Protein AF-0000000078795088 (afdb_homodimer)

Sequence (368 aa):
MLGEKIVYDIVKEGEKLVFHSMPDSKANMVEFDCVFAPGAKGPGFHVHPKQTETFYVVAGKMIGRIKGQKEKVLQQGETFIVPPGAIHTFSNASKDQPLETRITLEPALHFQWFMTESAKVAVEKNCSRNDLTCLPEMGYIMWQCRDEQRIGGMPIFVENLLLGTLALFAKITGRAKSIAPKANMLGEKIVYDIVKEGEKLVFHSMPDSKANMVEFDCVFAPGAKGPGFHVHPKQTETFYVVAGKMIGRIKGQKEKVLQQGETFIVPPGAIHTFSNASKDQPLETRITLEPALHFQWFMTESAKVAVEKNCSRNDLTCLPEMGYIMWQCRDEQRIGGMPIFVENLLLGTLALFAKITGRAKSIAPKAN

pLDDT: mean 89.08, std 11.97, range [25.61, 98.62]

InterPro domains:
  IPR011051 RmlC-like cupin domain superfamily [SSF51182] (30-108)
  IPR013096 Cupin 2, conserved barrel [PF07883] (34-100)
  IPR014710 RmlC-like jelly roll fold [G3DSA:2.60.120.10] (14-139)
  IPR053146 Quercetin 2,3-dioxygenase-like [PTHR36440] (18-119)

Foldseek 3Di:
DQPPFDWFDLPVQQKIKTFRDDDDLPAQKGKIKMKHDAPGWWDAWKFFQQKKKKKAWQAAWKWKDWPPDDIDIDHHGDMDIDDHGTTITMGGPGNHDMTMIMMMIGRHHQVVLLVVQVSVLCVVVVHDLPDPVCVLLNLLSCQVCVNGMGHPPDPSVRSNVSSVVSNVVCVVVVVNVSRDDRDD/DQPPFDWFDLPVQQKIKTFRDDDDLPAQKGKIKMKHDAPGWWDAWKFFQQKKKKKAWQAAWKWKDWPPDDIDIDHHGDMDIDDHGTTITMGGPGNHDMTMIMMMIGRHHLVVLLVVQVSCLCVVVVHDLPDPVCVLLNLLSCQVCVNGMGHPPDPSVRSNVSSVVSNVVCVVVVVNVSRDDRDD

Radius of gyration: 21.81 Å; Cα contacts (8 Å, |Δi|>4): 881; chains: 2; bounding box: 47×62×48 Å

Nearest PDB structures (foldseek):
  5cu1-assembly1_A  TM=8.892E-01  e=6.045E-08  Ruegeria pomeroyi DSS-3
  3i7d-assembly1_A  TM=8.562E-01  e=3.085E-07  Ruegeria pomeroyi DSS-3
  3h8u-assembly1_B  TM=6.936E-01  e=1.407E-07  Klebsiella pneumoniae subsp. pneumoniae MGH 78578
  2q30-assembly1_A  TM=7.799E-01  e=1.672E-06  Oleidesulfovibrio alaskensis G20
  3h8u-assembly1_A  TM=6.985E-01  e=4.172E-07  Klebsiella pneumoniae subsp. pneumoniae MGH 78578

Organism: Cecembia lonarensis (strain CCUG 58316 / KCTC 22772 / LW9) (NCBI:txid1225176)

Solvent-accessible surface area (backbone atoms only — not comparable to full-atom values): 18781 Å² total; per-residue (Å²): 130,82,58,79,61,53,70,43,69,32,65,79,49,32,34,35,39,37,32,65,59,86,65,58,40,83,30,68,46,38,52,33,36,38,35,27,33,45,54,20,60,51,65,68,53,24,24,31,58,74,23,36,40,36,38,35,27,70,34,47,35,34,32,41,35,40,73,98,53,76,74,39,78,39,46,57,75,35,73,49,78,42,57,51,56,48,38,30,37,40,30,30,63,31,74,81,46,51,19,32,33,40,39,35,31,35,47,18,44,61,49,64,59,52,52,50,52,49,44,50,52,26,46,76,67,68,39,38,93,42,30,73,90,41,36,33,50,50,22,30,55,44,45,77,38,49,83,53,44,41,62,43,91,52,55,64,68,60,50,48,52,47,23,48,50,27,27,51,50,13,53,76,72,50,54,44,70,80,49,76,79,80,78,123,129,81,59,77,62,51,70,45,68,33,66,78,49,32,34,35,39,37,31,64,58,84,64,59,42,83,31,68,45,39,52,32,37,37,36,28,32,44,55,21,59,49,65,70,53,23,24,30,58,73,25,35,39,36,38,34,27,70,34,47,35,34,32,42,36,40,75,96,53,76,73,40,81,40,44,55,76,34,75,50,79,43,57,50,57,47,38,29,37,42,30,29,63,32,74,82,44,51,18,32,33,40,39,34,30,36,45,19,42,62,47,63,59,51,53,49,52,50,44,50,51,26,47,76,67,70,37,38,94,43,30,74,90,40,36,33,51,50,22,30,55,45,46,76,37,48,83,52,44,42,62,42,92,52,55,65,70,59,49,48,50,47,23,48,50,26,26,52,50,14,52,76,72,51,53,44,71,79,49,74,79,80,78,122

Secondary structure (DSSP, 8-state):
-----EEEEEGGGTEEEEES----TTSS-EEEEEEE-TT-B--SSEE-TT-EEEEEEEESEEEEEETTS--EEEETT-EEEE-TT--EEEEE--SSS-EEEEEEEES-TTHHHHHHHHHHHHHHHT--TT-GGGHHHHHHHHHHTTTT-EETTS-HHHHHHHHHHHHHHHHHTTGGGGSPP---/-----EEEEEGGGTEEEEES----TTSS-EEEEEEE-TT-B--SSEE-TT-EEEEEEEESEEEEEETTS--EEEETT-EEEE-TT-EEEEEE--SSS-EEEEEEEES-TTHHHHHHHHHHHHHHHT--TT-GGGHHHHHHHHHHTTTT-EETTS-HHHHHHHHHHHHHHHHHTTGGGGSPP---

Structure (mmCIF, N/CA/C/O backbone):
data_AF-0000000078795088-model_v1
#
loop_
_entity.id
_entity.type
_entity.pdbx_description
1 polymer 'Cupin type-2 domain-containing protein'
#
loop_
_atom_site.group_PDB
_atom_site.id
_atom_site.type_symbol
_atom_site.label_atom_id
_atom_site.label_alt_id
_atom_site.label_comp_id
_atom_site.label_asym_id
_atom_site.label_entity_id
_atom_site.label_seq_id
_atom_site.pdbx_PDB_ins_code
_atom_site.Cartn_x
_atom_site.Cartn_y
_atom_site.Cartn_z
_atom_site.occupancy
_atom_site.B_iso_or_equiv
_atom_site.auth_seq_id
_atom_site.auth_comp_id
_atom_site.auth_asym_id
_atom_site.auth_atom_id
_atom_site.pdbx_PDB_model_num
ATOM 1 N N . MET A 1 1 ? -21.828 23.422 24.359 1 25.69 1 MET A N 1
ATOM 2 C CA . MET A 1 1 ? -22.219 22.188 23.688 1 25.69 1 MET A CA 1
ATOM 3 C C . MET A 1 1 ? -20.984 21.438 23.172 1 25.69 1 MET A C 1
ATOM 5 O O . MET A 1 1 ? -20.125 22.031 22.516 1 25.69 1 MET A O 1
ATOM 9 N N . LEU A 1 2 ? -20.281 20.516 23.828 1 33.91 2 LEU A N 1
ATOM 10 C CA . LEU A 1 2 ? -19 19.812 23.656 1 33.91 2 LEU A CA 1
ATOM 11 C C . LEU A 1 2 ? -18.875 19.25 22.25 1 33.91 2 LEU A C 1
ATOM 13 O O . LEU A 1 2 ? -19.703 18.438 21.828 1 33.91 2 LEU A O 1
ATOM 17 N N . GLY A 1 3 ? -18.641 19.953 21.312 1 41.72 3 GLY A N 1
ATOM 18 C CA . GLY A 1 3 ? -18.734 19.609 19.891 1 41.72 3 GLY A CA 1
ATOM 19 C C . GLY A 1 3 ? -18.328 18.172 19.609 1 41.72 3 GLY A C 1
ATOM 20 O O . GLY A 1 3 ? -17.516 17.594 20.344 1 41.72 3 GLY A O 1
ATOM 21 N N . GLU A 1 4 ? -19.25 17.375 19.188 1 49.25 4 GLU A N 1
ATOM 22 C CA . GLU A 1 4 ? -19.141 15.953 18.906 1 49.25 4 GLU A CA 1
ATOM 23 C C . GLU A 1 4 ? -17.797 15.594 18.297 1 49.25 4 GLU A C 1
ATOM 25 O O . GLU A 1 4 ? -17.375 16.188 17.297 1 49.25 4 GLU A O 1
ATOM 30 N N . LYS A 1 5 ? -16.812 15.203 19.234 1 62.12 5 LYS A N 1
ATOM 31 C CA . LYS A 1 5 ? -15.539 14.672 18.781 1 62.12 5 LYS A CA 1
ATOM 32 C C . LYS A 1 5 ? -15.734 13.523 17.797 1 62.12 5 LYS A C 1
ATOM 34 O O . LYS A 1 5 ? -16.594 12.664 18 1 62.12 5 LYS A O 1
ATOM 39 N N . ILE A 1 6 ? -15.367 13.758 16.625 1 69.56 6 ILE A N 1
ATOM 40 C CA . ILE A 1 6 ? -15.383 12.68 15.648 1 69.56 6 ILE A CA 1
ATOM 41 C C . ILE A 1 6 ? -14.109 11.844 15.773 1 69.56 6 ILE A C 1
ATOM 43 O O . ILE A 1 6 ? -13 12.383 15.734 1 69.56 6 ILE A O 1
ATOM 47 N N . VAL A 1 7 ? -14.273 10.648 16.172 1 72.75 7 VAL A N 1
ATOM 48 C CA . VAL A 1 7 ? -13.148 9.75 16.406 1 72.75 7 VAL A CA 1
ATOM 49 C C . VAL A 1 7 ? -13.086 8.703 15.289 1 72.75 7 VAL A C 1
ATOM 51 O O . VAL A 1 7 ? -14.109 8.102 14.945 1 72.75 7 VAL A O 1
ATOM 54 N N . TYR A 1 8 ? -12.023 8.609 14.648 1 79.06 8 TYR A N 1
ATOM 55 C CA . TYR A 1 8 ? -11.75 7.531 13.703 1 79.06 8 TYR A CA 1
ATOM 56 C C . TYR A 1 8 ? -10.648 6.621 14.219 1 79.06 8 TYR A C 1
ATOM 58 O O . TYR A 1 8 ? -9.531 7.074 14.484 1 79.06 8 TYR A O 1
ATOM 66 N N . ASP A 1 9 ? -10.969 5.387 14.383 1 74.25 9 ASP A N 1
ATOM 67 C CA . ASP A 1 9 ? -9.992 4.367 14.758 1 74.25 9 ASP A CA 1
ATOM 68 C C . ASP A 1 9 ? -9.547 3.564 13.539 1 74.25 9 ASP A C 1
ATOM 70 O O . ASP A 1 9 ? -10.25 2.66 13.094 1 74.25 9 ASP A O 1
ATOM 74 N N . ILE A 1 10 ? -8.406 4.012 13.086 1 76 10 ILE A N 1
ATOM 75 C CA . ILE A 1 10 ? -7.848 3.309 11.93 1 76 10 ILE A CA 1
ATOM 76 C C . ILE A 1 10 ? -6.926 2.188 12.406 1 76 10 ILE A C 1
ATOM 78 O O . ILE A 1 10 ? -5.703 2.344 12.414 1 76 10 ILE A O 1
ATOM 82 N N . VAL A 1 11 ? -7.422 1.138 12.664 1 65.94 11 VAL A N 1
ATOM 83 C CA . VAL A 1 11 ? -6.773 0.036 13.367 1 65.94 11 VAL A CA 1
ATOM 84 C C . VAL A 1 11 ? -5.566 -0.453 12.562 1 65.94 11 VAL A C 1
ATOM 86 O O . VAL A 1 11 ? -4.48 -0.637 13.117 1 65.94 11 VAL A O 1
ATOM 89 N N . LYS A 1 12 ? -5.738 -0.608 11.281 1 68.75 12 LYS A N 1
ATOM 90 C CA . LYS A 1 12 ? -4.68 -1.163 10.445 1 68.75 12 LYS A CA 1
ATOM 91 C C . LYS A 1 12 ? -3.447 -0.26 10.445 1 68.75 12 LYS A C 1
ATOM 93 O O . LYS A 1 12 ? -2.324 -0.733 10.258 1 68.75 12 LYS A O 1
ATOM 98 N N . GLU A 1 13 ? -3.709 0.947 10.797 1 69.94 13 GLU A N 1
ATOM 99 C CA . GLU A 1 13 ? -2.613 1.91 10.797 1 69.94 13 GLU A CA 1
ATOM 100 C C . GLU A 1 13 ? -2.127 2.184 12.219 1 69.94 13 GLU A C 1
ATOM 102 O O . GLU A 1 13 ? -1.09 2.82 12.414 1 69.94 13 GLU A O 1
ATOM 107 N N . GLY A 1 14 ? -2.844 1.643 13.234 1 76.06 14 GLY A N 1
ATOM 108 C CA . GLY A 1 14 ? -2.539 1.97 14.617 1 76.06 14 GLY A CA 1
ATOM 109 C C . GLY A 1 14 ? -2.764 3.434 14.945 1 76.06 14 GLY A C 1
ATOM 110 O O . GLY A 1 14 ? -2.002 4.023 15.719 1 76.06 14 GLY A O 1
ATOM 111 N N . GLU A 1 15 ? -3.717 4.016 14.266 1 80.69 15 GLU A N 1
ATOM 112 C CA . GLU A 1 15 ? -3.965 5.445 14.422 1 80.69 15 GLU A CA 1
ATOM 113 C C . GLU A 1 15 ? -5.398 5.711 14.875 1 80.69 15 GLU A C 1
ATOM 115 O O . GLU A 1 15 ? -6.332 5.066 14.398 1 80.69 15 GLU A O 1
ATOM 120 N N . LYS A 1 16 ? -5.492 6.488 15.883 1 80.25 16 LYS A N 1
ATOM 121 C CA . LYS A 1 16 ? -6.789 7.016 16.312 1 80.25 16 LYS A CA 1
ATOM 122 C C . LYS A 1 16 ? -6.836 8.531 16.172 1 80.25 16 LYS A C 1
ATOM 124 O O . LYS A 1 16 ? -5.988 9.242 16.719 1 80.25 16 LYS A O 1
ATOM 129 N N . LEU A 1 17 ? -7.832 9.023 15.438 1 81.38 17 LEU A N 1
ATOM 130 C CA . LEU A 1 17 ? -7.988 10.453 15.18 1 81.38 17 LEU A CA 1
ATOM 131 C C . LEU A 1 17 ? -9.141 11.031 15.992 1 81.38 17 LEU A C 1
ATOM 133 O O . LEU A 1 17 ? -10.211 10.414 16.078 1 81.38 17 LEU A O 1
ATOM 137 N N . VAL A 1 18 ? -8.82 12.156 16.609 1 80.56 18 VAL A N 1
ATOM 138 C CA . VAL A 1 18 ? -9.859 12.883 17.328 1 80.56 18 VAL A CA 1
ATOM 139 C C . VAL A 1 18 ? -9.883 14.344 16.875 1 80.56 18 VAL A C 1
ATOM 141 O O . VAL A 1 18 ? -8.984 15.117 17.219 1 80.56 18 VAL A O 1
ATOM 144 N N . PHE A 1 19 ? -10.891 14.688 16.188 1 75.81 19 PHE A N 1
ATOM 145 C CA . PHE A 1 19 ? -11.047 16.078 15.773 1 75.81 19 PHE A CA 1
ATOM 146 C C . PHE A 1 19 ? -11.836 16.859 16.812 1 75.81 19 PHE A C 1
ATOM 148 O O . PHE A 1 19 ? -12.875 16.406 17.297 1 75.81 19 PHE A O 1
ATOM 155 N N . HIS A 1 20 ? -11.242 17.969 17.219 1 71.81 20 HIS A N 1
ATOM 156 C CA . HIS A 1 20 ? -11.875 18.797 18.234 1 71.81 20 HIS A CA 1
ATOM 157 C C . HIS A 1 20 ? -12.898 19.75 17.609 1 71.81 20 HIS A C 1
ATOM 159 O O . HIS A 1 20 ? -13.836 20.188 18.297 1 71.81 20 HIS A O 1
ATOM 165 N N . SER A 1 21 ? -12.625 20.156 16.453 1 63.97 21 SER A N 1
ATOM 166 C CA . SER A 1 21 ? -13.57 20.969 15.703 1 63.97 21 SER A CA 1
ATOM 167 C C . SER A 1 21 ? -13.516 20.656 14.211 1 63.97 21 SER A C 1
ATOM 169 O O . SER A 1 21 ? -12.602 19.984 13.75 1 63.97 21 SER A O 1
ATOM 171 N N . MET A 1 22 ? -14.641 20.75 13.562 1 63.41 22 MET A N 1
ATOM 172 C CA . MET A 1 22 ? -14.656 20.609 12.109 1 63.41 22 MET A CA 1
ATOM 173 C C . MET A 1 22 ? -14.656 21.969 11.422 1 63.41 22 MET A C 1
ATOM 175 O O . MET A 1 22 ? -15.711 22.484 11.055 1 63.41 22 MET A O 1
ATOM 179 N N . PRO A 1 23 ? -13.516 22.484 11.352 1 62.78 23 PRO A N 1
ATOM 180 C CA . PRO A 1 23 ? -13.523 23.797 10.711 1 62.78 23 PRO A CA 1
ATOM 181 C C . PRO A 1 23 ? -13.797 23.719 9.211 1 62.78 23 PRO A C 1
ATOM 183 O O . PRO A 1 23 ? -13.648 22.641 8.609 1 62.78 23 PRO A O 1
ATOM 186 N N . ASP A 1 24 ? -14.383 24.828 8.742 1 68 24 ASP A N 1
ATOM 187 C CA . ASP A 1 24 ? -14.508 24.969 7.293 1 68 24 ASP A CA 1
ATOM 188 C C . ASP A 1 24 ? -13.141 25.109 6.637 1 68 24 ASP A C 1
ATOM 190 O O . ASP A 1 24 ? -12.125 25.25 7.328 1 68 24 ASP A O 1
ATOM 194 N N . SER A 1 25 ? -13.039 24.906 5.332 1 72.19 25 SER A N 1
ATOM 195 C CA . SER A 1 25 ? -11.805 24.969 4.559 1 72.19 25 SER A CA 1
ATOM 196 C C . SER A 1 25 ? -11.195 26.359 4.59 1 72.19 25 SER A C 1
ATOM 198 O O . SER A 1 25 ? -10 26.531 4.309 1 72.19 25 SER A O 1
ATOM 200 N N . LYS A 1 26 ? -11.922 27.391 4.977 1 78.19 26 LYS A N 1
ATOM 201 C CA . LYS A 1 26 ? -11.438 28.766 4.988 1 78.19 26 LYS A CA 1
ATOM 202 C C . LYS A 1 26 ? -10.867 29.141 6.355 1 78.19 26 LYS A C 1
ATOM 204 O O . LYS A 1 26 ? -10.336 30.234 6.539 1 78.19 26 LYS A O 1
ATOM 209 N N . ALA A 1 27 ? -10.992 28.125 7.121 1 79.94 27 ALA A N 1
ATOM 210 C CA . ALA A 1 27 ? -10.469 28.391 8.461 1 79.94 27 ALA A CA 1
ATOM 211 C C . ALA A 1 27 ? -8.961 28.578 8.43 1 79.94 27 ALA A C 1
ATOM 213 O O . ALA A 1 27 ? -8.273 28.047 7.555 1 79.94 27 ALA A O 1
ATOM 214 N N . ASN A 1 28 ? -8.484 29.391 9.297 1 86.62 28 ASN A N 1
ATOM 215 C CA . ASN A 1 28 ? -7.062 29.719 9.375 1 86.62 28 ASN A CA 1
ATOM 216 C C . ASN A 1 28 ? -6.246 28.516 9.844 1 86.62 28 ASN A C 1
ATOM 218 O O . ASN A 1 28 ? -5.023 28.484 9.664 1 86.62 28 ASN A O 1
ATOM 222 N N . MET A 1 29 ? -7.008 27.625 10.43 1 89.5 29 MET A N 1
ATOM 223 C CA . MET A 1 29 ? -6.273 26.484 10.961 1 89.5 29 MET A CA 1
ATOM 224 C C . MET A 1 29 ? -7.203 25.297 11.188 1 89.5 29 MET A C 1
ATOM 226 O O . MET A 1 29 ? -8.414 25.469 11.328 1 89.5 29 MET A O 1
ATOM 230 N N . VAL A 1 30 ? -6.68 24.109 11.125 1 89.31 30 VAL A N 1
ATOM 231 C CA . VAL A 1 30 ? -7.324 22.891 11.602 1 89.31 30 VAL A CA 1
ATOM 232 C C . VAL A 1 30 ? -6.434 22.203 12.633 1 89.31 30 VAL A C 1
ATOM 234 O O . VAL A 1 30 ? -5.207 22.203 12.5 1 89.31 30 VAL A O 1
ATOM 237 N N . GLU A 1 31 ? -7.09 21.781 13.68 1 89.69 31 GLU A N 1
ATOM 238 C CA . GLU A 1 31 ? -6.387 21.094 14.758 1 89.69 31 GLU A CA 1
ATOM 239 C C . GLU A 1 31 ? -7.078 19.781 15.133 1 89.69 31 GLU A C 1
ATOM 241 O O . GLU A 1 31 ? -8.305 19.719 15.195 1 89.69 31 GLU A O 1
ATOM 246 N N . PHE A 1 32 ? -6.316 18.766 15.375 1 89.62 32 PHE A N 1
ATOM 247 C CA . PHE A 1 32 ? -6.859 17.484 15.805 1 89.62 32 PHE A CA 1
ATOM 248 C C . PHE A 1 32 ? -5.824 16.703 16.594 1 89.62 32 PHE A C 1
ATOM 250 O O . PHE A 1 32 ? -4.629 17 16.531 1 89.62 32 PHE A O 1
ATOM 257 N N . ASP A 1 33 ? -6.289 15.828 17.375 1 90.81 33 ASP A N 1
ATOM 258 C CA . ASP A 1 33 ? -5.41 14.922 18.109 1 90.81 33 ASP A CA 1
ATOM 259 C C . ASP A 1 33 ? -5.289 13.578 17.391 1 90.81 33 ASP A C 1
ATOM 261 O O . ASP A 1 33 ? -6.25 13.094 16.797 1 90.81 33 ASP A O 1
ATOM 265 N N . CYS A 1 34 ? -4.141 13.023 17.484 1 92.75 34 CYS A N 1
ATOM 266 C CA . CYS A 1 34 ? -3.885 11.711 16.906 1 92.75 34 CYS A CA 1
ATOM 267 C C . CYS A 1 34 ? -3.078 10.844 17.875 1 92.75 34 CYS A C 1
ATOM 269 O O . CYS A 1 34 ? -2.1 11.305 18.453 1 92.75 34 CYS A O 1
ATOM 271 N N . VAL A 1 35 ? -3.541 9.695 18.031 1 91.69 35 VAL A N 1
ATOM 272 C CA . VAL A 1 35 ? -2.816 8.703 18.812 1 91.69 35 VAL A CA 1
ATOM 273 C C . VAL A 1 35 ? -2.266 7.613 17.906 1 91.69 35 VAL A C 1
ATOM 275 O O . VAL A 1 35 ? -2.992 7.066 17.062 1 91.69 35 VAL A O 1
ATOM 278 N N . PHE A 1 36 ? -1.017 7.324 18.078 1 92.38 36 PHE A N 1
ATOM 279 C CA . PHE A 1 36 ? -0.338 6.293 17.312 1 92.38 36 PHE A CA 1
ATOM 280 C C . PHE A 1 36 ? 0.073 5.129 18.203 1 92.38 36 PHE A C 1
ATOM 282 O O . PHE A 1 36 ? 0.709 5.328 19.234 1 92.38 36 PHE A O 1
ATOM 289 N N . ALA A 1 37 ? -0.283 3.98 17.797 1 90.75 37 ALA A N 1
ATOM 290 C CA . ALA A 1 37 ? 0.098 2.775 18.531 1 90.75 37 ALA A CA 1
ATOM 291 C C . ALA A 1 37 ? 1.613 2.6 18.547 1 90.75 37 ALA A C 1
ATOM 293 O O . ALA A 1 37 ? 2.324 3.211 17.75 1 90.75 37 ALA A O 1
ATOM 294 N N . PRO A 1 38 ? 2.102 1.796 19.531 1 91.12 38 PRO A N 1
ATOM 295 C CA . PRO A 1 38 ? 3.537 1.507 19.547 1 91.12 38 PRO A CA 1
ATOM 296 C C . PRO A 1 38 ? 4.047 0.997 18.203 1 91.12 38 PRO A C 1
ATOM 298 O O . PRO A 1 38 ? 3.438 0.103 17.609 1 91.12 38 PRO A O 1
ATOM 301 N N . GLY A 1 39 ? 5.031 1.64 17.688 1 88.56 39 GLY A N 1
ATOM 302 C CA . GLY A 1 39 ? 5.664 1.196 16.453 1 88.56 39 GLY A CA 1
ATOM 303 C C . GLY A 1 39 ? 4.973 1.716 15.211 1 88.56 39 GLY A C 1
ATOM 304 O O . GLY A 1 39 ? 5.457 1.514 14.094 1 88.56 39 GLY A O 1
ATOM 305 N N . ALA A 1 40 ? 3.881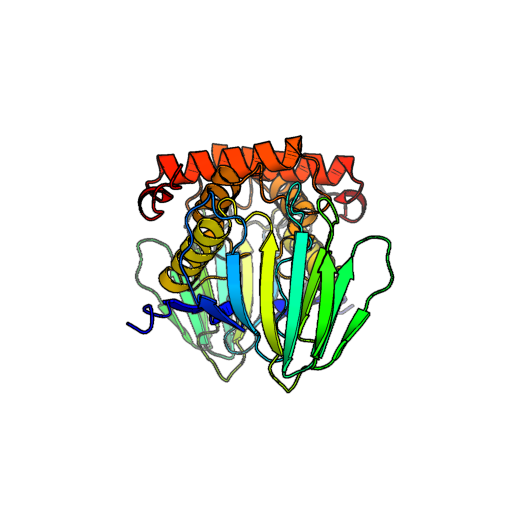 2.412 15.391 1 87.81 40 ALA A N 1
ATOM 306 C CA . ALA A 1 40 ? 3.121 2.883 14.234 1 87.81 40 ALA A CA 1
ATOM 307 C C . ALA A 1 40 ? 3.885 3.967 13.477 1 87.81 40 ALA A C 1
ATOM 309 O O . ALA A 1 40 ? 4.523 4.824 14.094 1 87.81 40 ALA A O 1
ATOM 310 N N . LYS A 1 41 ? 3.84 3.846 12.172 1 86.31 41 LYS A N 1
ATOM 311 C CA . LYS A 1 41 ? 4.426 4.859 11.297 1 86.31 41 LYS A CA 1
ATOM 312 C C . LYS A 1 41 ? 3.357 5.809 10.766 1 86.31 41 LYS A C 1
ATOM 314 O O . LYS A 1 41 ? 2.232 5.395 10.484 1 86.31 41 LYS A O 1
ATOM 319 N N . GLY A 1 42 ? 3.65 7.059 10.734 1 87.69 42 GLY A N 1
ATOM 320 C CA . GLY A 1 42 ? 2.793 7.98 10.008 1 87.69 42 GLY A CA 1
ATOM 321 C C . GLY A 1 42 ? 2.814 7.758 8.508 1 87.69 42 GLY A C 1
ATOM 322 O O . GLY A 1 42 ? 3.314 6.734 8.031 1 87.69 42 GLY A O 1
ATOM 323 N N . PRO A 1 43 ? 2.166 8.68 7.844 1 88.5 43 PRO A N 1
ATOM 324 C CA . PRO A 1 43 ? 2.242 8.586 6.383 1 88.5 43 PRO A CA 1
ATOM 325 C C . PRO A 1 43 ? 3.676 8.641 5.863 1 88.5 43 PRO A C 1
ATOM 327 O O . PRO A 1 43 ? 4.559 9.18 6.535 1 88.5 43 PRO A O 1
ATOM 330 N N . GLY A 1 44 ? 3.934 7.984 4.738 1 87.5 44 GLY A N 1
ATOM 331 C CA . GLY A 1 44 ? 5.227 8.141 4.09 1 87.5 44 GLY A CA 1
ATOM 332 C C . GLY A 1 44 ? 5.586 9.594 3.824 1 87.5 44 GLY A C 1
ATOM 333 O O . GLY A 1 44 ? 4.816 10.5 4.148 1 87.5 44 GLY A O 1
ATOM 334 N N . PHE A 1 45 ? 6.727 9.797 3.287 1 92.12 45 PHE A N 1
ATOM 335 C CA . PHE A 1 45 ? 7.176 11.141 2.967 1 92.12 45 PHE A CA 1
ATOM 336 C C . PHE A 1 45 ? 6.145 11.867 2.109 1 92.12 45 PHE A C 1
ATOM 338 O O . PHE A 1 45 ? 5.695 11.344 1.09 1 92.12 45 PHE A O 1
ATOM 345 N N . HIS A 1 46 ? 5.754 13.023 2.539 1 95.44 46 HIS A N 1
ATOM 346 C CA . HIS A 1 46 ? 4.773 13.852 1.849 1 95.44 46 HIS A CA 1
ATOM 347 C C . HIS A 1 46 ? 5.094 15.336 2.016 1 95.44 46 HIS A C 1
ATOM 349 O O . HIS A 1 46 ? 6.023 15.695 2.736 1 95.44 46 HIS A O 1
ATOM 355 N N . VAL A 1 47 ? 4.289 16.203 1.315 1 96.81 47 VAL A N 1
ATOM 356 C CA . VAL A 1 47 ? 4.512 17.641 1.278 1 96.81 47 VAL A CA 1
ATOM 357 C C . VAL A 1 47 ? 3.182 18.375 1.406 1 96.81 47 VAL A C 1
ATOM 359 O O . VAL A 1 47 ? 2.184 17.969 0.801 1 96.81 47 VAL A O 1
ATOM 362 N N . HIS A 1 48 ? 3.127 19.297 2.248 1 98.06 48 HIS A N 1
ATOM 363 C CA . HIS A 1 48 ? 2.111 20.344 2.201 1 98.06 48 HIS A CA 1
ATOM 364 C C . HIS A 1 48 ? 2.658 21.625 1.567 1 98.06 48 HIS A C 1
ATOM 366 O O . HIS A 1 48 ? 3.373 22.391 2.219 1 98.06 48 HIS A O 1
ATOM 372 N N . PRO A 1 49 ? 2.217 21.906 0.37 1 97.69 49 PRO A N 1
ATOM 373 C CA . PRO A 1 49 ? 2.834 23.016 -0.351 1 97.69 49 PRO A CA 1
ATOM 374 C C . PRO A 1 49 ? 2.496 24.375 0.259 1 97.69 49 PRO A C 1
ATOM 376 O O . PRO A 1 49 ? 3.283 25.312 0.15 1 97.69 49 PRO A O 1
ATOM 379 N N . LYS A 1 50 ? 1.396 24.484 0.961 1 97.31 50 LYS A N 1
ATOM 380 C CA . LYS A 1 50 ? 0.883 25.797 1.325 1 97.31 50 LYS A CA 1
ATOM 381 C C . LYS A 1 50 ? 0.629 25.891 2.826 1 97.31 50 LYS A C 1
ATOM 383 O O . LYS A 1 50 ? 0.014 26.859 3.297 1 97.31 50 LYS A O 1
ATOM 388 N N . GLN A 1 51 ? 0.981 24.859 3.521 1 97.75 51 GLN A N 1
ATOM 389 C CA . GLN A 1 51 ? 0.598 24.828 4.93 1 97.75 51 GLN A CA 1
ATOM 390 C C . GLN A 1 51 ? 1.811 24.594 5.824 1 97.75 51 GLN A C 1
ATOM 392 O O . GLN A 1 51 ? 2.711 23.828 5.473 1 97.75 51 GLN A O 1
ATOM 397 N N . THR A 1 52 ? 1.831 25.25 6.941 1 98.19 52 THR A N 1
ATOM 398 C CA . THR A 1 52 ? 2.691 24.859 8.055 1 98.19 52 THR A CA 1
ATOM 399 C C . THR A 1 52 ? 2.029 23.766 8.891 1 98.19 52 THR A C 1
ATOM 401 O O . THR A 1 52 ? 0.863 23.891 9.273 1 98.19 52 THR A O 1
ATOM 404 N N . GLU A 1 53 ? 2.678 22.672 9.078 1 98.19 53 GLU A N 1
ATOM 405 C CA . GLU A 1 53 ? 2.199 21.594 9.938 1 98.19 53 GLU A CA 1
ATOM 406 C C . GLU A 1 53 ? 2.99 21.547 11.242 1 98.19 53 GLU A C 1
ATOM 408 O O . GLU A 1 53 ? 4.223 21.516 11.227 1 98.19 53 GLU A O 1
ATOM 413 N N . THR A 1 54 ? 2.311 21.609 12.344 1 97.88 54 THR A N 1
ATOM 414 C CA . THR A 1 54 ? 2.93 21.594 13.664 1 97.88 54 THR A CA 1
ATOM 415 C C . THR A 1 54 ? 2.469 20.391 14.469 1 97.88 54 THR A C 1
ATOM 417 O O . THR A 1 54 ? 1.27 20.125 14.578 1 97.88 54 THR A O 1
ATOM 420 N N . PHE A 1 55 ? 3.422 19.641 14.969 1 98.19 55 PHE A N 1
ATOM 421 C CA . PHE A 1 55 ? 3.16 18.531 15.875 1 98.19 55 PHE A CA 1
ATOM 422 C C . PHE A 1 55 ? 3.555 18.891 17.297 1 98.19 55 PHE A C 1
ATOM 424 O O . PHE A 1 55 ? 4.707 19.234 17.562 1 98.19 55 PHE A O 1
ATOM 431 N N . TYR A 1 56 ? 2.668 18.859 18.141 1 97.44 56 TYR A N 1
ATOM 432 C CA . TYR A 1 56 ? 2.938 18.969 19.578 1 97.44 56 TYR A CA 1
ATOM 433 C C . TYR A 1 56 ? 2.82 17.594 20.25 1 97.44 56 TYR A C 1
ATOM 435 O O . TYR A 1 56 ? 1.775 16.953 20.172 1 97.44 56 TYR A O 1
ATOM 443 N N . VAL A 1 57 ? 3.904 17.156 20.922 1 98.44 57 VAL A N 1
ATOM 444 C CA . VAL A 1 57 ? 3.887 15.844 21.578 1 98.44 57 VAL A CA 1
ATOM 445 C C . VAL A 1 57 ? 3.184 15.945 22.922 1 98.44 57 VAL A C 1
ATOM 447 O O . VAL A 1 57 ? 3.736 16.5 23.875 1 98.44 57 VAL A O 1
ATOM 450 N N . VAL A 1 58 ? 2.041 15.414 22.969 1 96.75 58 VAL A N 1
ATOM 451 C CA . VAL A 1 58 ? 1.239 15.438 24.188 1 96.75 58 VAL A CA 1
ATOM 452 C C . VAL A 1 58 ? 1.727 14.352 25.141 1 96.75 58 VAL A C 1
ATOM 454 O O . VAL A 1 58 ? 1.825 14.586 26.359 1 96.75 58 VAL A O 1
ATOM 457 N N . ALA A 1 59 ? 2.01 13.188 24.656 1 97.06 59 ALA A N 1
ATOM 458 C CA . ALA A 1 59 ? 2.551 12.055 25.391 1 97.06 59 ALA A CA 1
ATOM 459 C C . ALA A 1 59 ? 3.369 11.141 24.484 1 97.06 59 ALA A C 1
ATOM 461 O O . ALA A 1 59 ? 3.088 11.031 23.297 1 97.06 59 ALA A O 1
ATOM 462 N N . GLY A 1 60 ? 4.324 10.484 25.125 1 97.81 60 GLY A N 1
ATOM 463 C CA . GLY A 1 60 ? 5.172 9.586 24.359 1 97.81 60 GLY A CA 1
ATOM 464 C C . GLY A 1 60 ? 6.34 10.289 23.688 1 97.81 60 GLY A C 1
ATOM 465 O O . GLY A 1 60 ? 6.84 11.289 24.203 1 97.81 60 GLY A O 1
ATOM 466 N N . LYS A 1 61 ? 6.852 9.547 22.609 1 98.31 61 LYS A N 1
ATOM 467 C CA . LYS A 1 61 ? 8 10.039 21.844 1 98.31 61 LYS A CA 1
ATOM 468 C C . LYS A 1 61 ? 7.754 9.953 20.344 1 98.31 61 LYS A C 1
ATOM 470 O O . LYS A 1 61 ? 7.188 8.969 19.859 1 98.31 61 LYS A O 1
ATOM 475 N N . MET A 1 62 ? 8.211 11.008 19.656 1 98.06 62 MET A N 1
ATOM 476 C CA . MET A 1 62 ? 7.973 11.078 18.219 1 98.06 62 MET A CA 1
ATOM 477 C C . MET A 1 62 ? 9.289 11.188 17.453 1 98.06 62 MET A C 1
ATOM 479 O O . MET A 1 62 ? 10.203 11.891 17.891 1 98.06 62 MET A O 1
ATOM 483 N N . ILE A 1 63 ? 9.359 10.516 16.406 1 98.19 63 ILE A N 1
ATOM 484 C CA . ILE A 1 63 ? 10.414 10.781 15.438 1 98.19 63 ILE A CA 1
ATOM 485 C C . ILE A 1 63 ? 9.883 11.695 14.336 1 98.19 63 ILE A C 1
ATOM 487 O O . ILE A 1 63 ? 8.852 11.422 13.734 1 98.19 63 ILE A O 1
ATOM 491 N N . GLY A 1 64 ? 10.5 12.812 14.164 1 98.19 64 GLY A N 1
ATOM 492 C CA . GLY A 1 64 ? 10.227 13.703 13.047 1 98.19 64 GLY A CA 1
ATOM 493 C C . GLY A 1 64 ? 11.367 13.781 12.055 1 98.19 64 GLY A C 1
ATOM 494 O O . GLY A 1 64 ? 12.531 13.852 12.445 1 98.19 64 GLY A O 1
ATOM 495 N N . ARG A 1 65 ? 11.016 13.734 10.812 1 97.44 65 ARG A N 1
ATOM 496 C CA . ARG A 1 65 ? 12.031 13.789 9.766 1 97.44 65 ARG A CA 1
ATOM 497 C C . ARG A 1 65 ? 11.656 14.805 8.695 1 97.44 65 ARG A C 1
ATOM 499 O O . ARG A 1 65 ? 10.531 14.789 8.18 1 97.44 65 ARG A O 1
ATOM 506 N N . ILE A 1 66 ? 12.5 15.711 8.43 1 97.81 66 ILE A N 1
ATOM 507 C CA . ILE A 1 66 ? 12.438 16.578 7.258 1 97.81 66 ILE A CA 1
ATOM 508 C C . ILE A 1 66 ? 13.594 16.266 6.312 1 97.81 66 ILE A C 1
ATOM 510 O O . ILE A 1 66 ? 14.742 16.156 6.738 1 97.81 66 ILE A O 1
ATOM 514 N N . LYS A 1 67 ? 13.25 16.062 5.098 1 96.06 67 LYS A N 1
ATOM 515 C CA . LYS A 1 67 ? 14.273 15.719 4.129 1 96.06 67 LYS A CA 1
ATOM 516 C C . LYS A 1 67 ? 15.414 16.734 4.137 1 96.06 67 LYS A C 1
ATOM 518 O O . LYS A 1 67 ? 15.172 17.938 4.098 1 96.06 67 LYS A O 1
ATOM 523 N N . GLY A 1 68 ? 16.625 16.203 4.152 1 95.88 68 GLY A N 1
ATOM 524 C CA . GLY A 1 68 ? 17.797 17.078 4.145 1 95.88 68 GLY A CA 1
ATOM 525 C C . GLY A 1 68 ? 18.219 17.516 5.531 1 95.88 68 GLY A C 1
ATOM 526 O O . GLY A 1 68 ? 19.219 18.219 5.684 1 95.88 68 GLY A O 1
ATOM 527 N N . GLN A 1 69 ? 17.453 17.234 6.516 1 97.12 69 GLN A N 1
ATOM 528 C CA . GLN A 1 69 ? 17.781 17.578 7.895 1 97.12 69 GLN A CA 1
ATOM 529 C C . GLN A 1 69 ? 18 16.328 8.742 1 97.12 69 GLN A C 1
ATOM 531 O O . GLN A 1 69 ? 17.625 15.234 8.344 1 97.12 69 GLN A O 1
ATOM 536 N N . LYS A 1 70 ? 18.609 16.5 9.859 1 96.5 70 LYS A N 1
ATOM 537 C CA . LYS A 1 70 ? 18.766 15.406 10.812 1 96.5 70 LYS A CA 1
ATOM 538 C C . LYS A 1 70 ? 17.422 15.023 11.438 1 96.5 70 LYS A C 1
ATOM 540 O O . LYS A 1 70 ? 16.594 15.891 11.719 1 96.5 70 LYS A O 1
ATOM 545 N N . GLU A 1 71 ? 17.359 13.742 11.617 1 97.12 71 GLU A N 1
ATOM 546 C CA . GLU A 1 71 ? 16.172 13.227 12.305 1 97.12 71 GLU A CA 1
ATOM 547 C C . GLU A 1 71 ? 16.078 13.789 13.727 1 97.12 71 GLU A C 1
ATOM 549 O O . GLU A 1 71 ? 17.094 13.945 14.406 1 97.12 71 GLU A O 1
ATOM 554 N N . LYS A 1 72 ? 14.867 14.062 14.203 1 98 72 LYS A N 1
ATOM 555 C CA . LYS A 1 72 ? 14.641 14.562 15.555 1 98 72 LYS A CA 1
ATOM 556 C C . LYS A 1 72 ? 13.789 13.586 16.359 1 98 72 LYS A C 1
ATOM 558 O O . LYS A 1 72 ? 12.812 13.039 15.859 1 98 72 LYS A O 1
ATOM 563 N N . VAL A 1 73 ? 14.219 13.336 17.516 1 98.31 73 VAL A N 1
ATOM 564 C CA . VAL A 1 73 ? 13.391 12.617 18.469 1 98.31 73 VAL A CA 1
ATOM 565 C C . VAL A 1 73 ? 12.789 13.609 19.469 1 98.31 73 VAL A C 1
ATOM 567 O O . VAL A 1 73 ? 13.516 14.297 20.188 1 98.31 73 VAL A O 1
ATOM 570 N N . LEU A 1 74 ? 11.539 13.695 19.484 1 98.5 74 LEU A N 1
ATOM 571 C CA . LEU A 1 74 ? 10.82 14.672 20.297 1 98.5 74 LEU A CA 1
ATOM 572 C C . LEU A 1 74 ? 10.18 14 21.5 1 98.5 74 LEU A C 1
ATOM 574 O O . LEU A 1 74 ? 9.602 12.922 21.391 1 98.5 74 LEU A O 1
ATOM 578 N N . GLN A 1 75 ? 10.305 14.656 22.562 1 98.12 75 GLN A N 1
ATOM 579 C CA . GLN A 1 75 ? 9.719 14.195 23.828 1 98.12 75 GLN A CA 1
ATOM 580 C C . GLN A 1 75 ? 8.422 14.945 24.141 1 98.12 75 GLN A C 1
ATOM 582 O O . GLN A 1 75 ? 8.094 15.93 23.469 1 98.12 75 GLN A O 1
ATOM 587 N N . GLN A 1 76 ? 7.684 14.359 25.156 1 98.25 76 GLN A N 1
ATOM 588 C CA . GLN A 1 76 ? 6.484 15.039 25.641 1 98.25 76 GLN A CA 1
ATOM 589 C C . GLN A 1 76 ? 6.746 16.516 25.859 1 98.25 76 GLN A C 1
ATOM 591 O O . GLN A 1 76 ? 7.75 16.891 26.469 1 98.25 76 GLN A O 1
ATOM 596 N N . GLY A 1 77 ? 5.863 17.328 25.297 1 98.38 77 GLY A N 1
ATOM 597 C CA . GLY A 1 77 ? 5.961 18.766 25.5 1 98.38 77 GLY A CA 1
ATOM 598 C C . GLY A 1 77 ? 6.711 19.484 24.391 1 98.38 77 GLY A C 1
ATOM 599 O O . GLY A 1 77 ? 6.641 20.703 24.281 1 98.38 77 GLY A O 1
ATOM 600 N N . GLU A 1 78 ? 7.406 18.75 23.562 1 98.62 78 GLU A N 1
ATOM 601 C CA . GLU A 1 78 ? 8.172 19.344 22.469 1 98.62 78 GLU A CA 1
ATOM 602 C C . GLU A 1 78 ? 7.328 19.469 21.203 1 98.62 78 GLU A C 1
ATOM 604 O O . GLU A 1 78 ? 6.285 18.828 21.078 1 98.62 78 GLU A O 1
ATOM 609 N N . THR A 1 79 ? 7.805 20.438 20.391 1 98.56 79 THR A N 1
ATOM 610 C CA . THR A 1 79 ? 7.082 20.734 19.172 1 98.56 79 THR A CA 1
ATOM 611 C C . THR A 1 79 ? 7.961 20.484 17.938 1 98.56 79 THR A C 1
ATOM 613 O O . THR A 1 79 ? 9.164 20.766 17.969 1 98.56 79 THR A O 1
ATOM 616 N N . PHE A 1 80 ? 7.398 19.922 16.891 1 98.44 80 PHE A N 1
ATOM 617 C CA . PHE A 1 80 ? 8 19.719 15.586 1 98.44 80 PHE A CA 1
ATOM 618 C C . PHE A 1 80 ? 7.266 20.531 14.523 1 98.44 80 PHE A C 1
ATOM 620 O O . PHE A 1 80 ? 6.082 20.297 14.266 1 98.44 80 PHE A O 1
ATOM 627 N N . ILE A 1 81 ? 7.926 21.516 13.953 1 98.56 81 ILE A N 1
ATOM 628 C CA . ILE A 1 81 ? 7.301 22.406 12.984 1 98.56 81 ILE A CA 1
ATOM 629 C C . ILE A 1 81 ? 7.836 22.125 11.586 1 98.56 81 ILE A C 1
ATOM 631 O O . ILE A 1 81 ? 9.047 22.141 11.359 1 98.56 81 ILE A O 1
ATOM 635 N N . VAL A 1 82 ? 6.961 21.844 10.695 1 98.62 82 VAL A N 1
ATOM 636 C CA . VAL A 1 82 ? 7.277 21.578 9.297 1 98.62 82 VAL A CA 1
ATOM 637 C C . VAL A 1 82 ? 6.836 22.75 8.438 1 98.62 82 VAL A C 1
ATOM 639 O O . VAL A 1 82 ? 5.641 23.016 8.289 1 98.62 82 VAL A O 1
ATOM 642 N N . PRO A 1 83 ? 7.723 23.516 7.863 1 98.44 83 PRO A N 1
ATOM 643 C CA . PRO A 1 83 ? 7.324 24.641 7.023 1 98.44 83 PRO A CA 1
ATOM 644 C C . PRO A 1 83 ? 6.691 24.203 5.703 1 98.44 83 PRO A C 1
ATOM 646 O O . PRO A 1 83 ? 6.891 23.078 5.266 1 98.44 83 PRO A O 1
ATOM 649 N N . PRO A 1 84 ? 5.887 25.156 5.094 1 98.38 84 PRO A N 1
ATOM 650 C CA . PRO A 1 84 ? 5.305 24.828 3.793 1 98.38 84 PRO A CA 1
ATOM 651 C C . PRO A 1 84 ? 6.352 24.375 2.773 1 98.38 84 PRO A C 1
ATOM 653 O O . PRO A 1 84 ? 7.438 24.953 2.705 1 98.38 84 PRO A O 1
ATOM 656 N N . GLY A 1 85 ? 6.062 23.266 2.084 1 97.81 85 GLY A N 1
ATOM 657 C CA . GLY A 1 85 ? 6.934 22.828 1.007 1 97.81 85 GLY A CA 1
ATOM 658 C C . GLY A 1 85 ? 7.977 21.812 1.454 1 97.81 85 GLY A C 1
ATOM 659 O O . GLY A 1 85 ? 8.633 21.188 0.624 1 97.81 85 GLY A O 1
ATOM 660 N N . ALA A 1 86 ? 8.164 21.594 2.75 1 98.19 86 ALA A N 1
ATOM 661 C CA . ALA A 1 86 ? 9.164 20.656 3.248 1 98.19 86 ALA A CA 1
ATOM 662 C C . ALA A 1 86 ? 8.688 19.219 3.119 1 98.19 86 ALA A C 1
ATOM 664 O O . ALA A 1 86 ? 7.547 18.891 3.473 1 98.19 86 ALA A O 1
ATOM 665 N N . ILE A 1 87 ? 9.523 18.359 2.584 1 97.44 87 ILE A N 1
ATOM 666 C CA . ILE A 1 87 ? 9.25 16.922 2.568 1 97.44 87 ILE A CA 1
ATOM 667 C C . ILE A 1 87 ? 9.492 16.344 3.955 1 97.44 87 ILE A C 1
ATOM 669 O O . ILE A 1 87 ? 10.586 16.484 4.512 1 97.44 87 ILE A O 1
ATOM 673 N N . HIS A 1 88 ? 8.484 15.664 4.453 1 97.75 88 HIS A N 1
ATOM 674 C CA . HIS A 1 88 ? 8.617 15.25 5.844 1 97.75 88 HIS A CA 1
ATOM 675 C C . HIS A 1 88 ? 7.805 13.984 6.117 1 97.75 88 HIS A C 1
ATOM 677 O O . HIS A 1 88 ? 6.988 13.578 5.289 1 97.75 88 HIS A O 1
ATOM 683 N N . THR A 1 89 ? 8.172 13.266 7.176 1 96.19 89 THR A N 1
ATOM 684 C CA . THR A 1 89 ? 7.422 12.164 7.766 1 96.19 89 THR A CA 1
ATOM 685 C C . THR A 1 89 ? 7.625 12.117 9.281 1 96.19 89 THR A C 1
ATOM 687 O O . THR A 1 89 ? 8.391 12.906 9.828 1 96.19 89 THR A O 1
ATOM 690 N N . PHE A 1 90 ? 6.84 11.328 9.891 1 96.38 90 PHE A N 1
ATOM 691 C CA . PHE A 1 90 ? 6.922 11.18 11.344 1 96.38 90 PHE A CA 1
ATOM 692 C C . PHE A 1 90 ? 6.484 9.781 11.766 1 96.38 90 PHE A C 1
ATOM 694 O O . PHE A 1 90 ? 5.871 9.055 10.977 1 96.38 90 PHE A O 1
ATOM 701 N N . SER A 1 91 ? 6.809 9.375 12.961 1 95.19 91 SER A N 1
ATOM 702 C CA . SER A 1 91 ? 6.426 8.07 13.484 1 95.19 91 SER A CA 1
ATOM 703 C C . SER A 1 91 ? 6.516 8.039 15.008 1 95.19 91 SER A C 1
ATOM 705 O O . SER A 1 91 ? 7.102 8.938 15.617 1 95.19 91 SER A O 1
ATOM 707 N N . ASN A 1 92 ? 5.812 7.051 15.555 1 94.56 92 ASN A N 1
ATOM 708 C CA . ASN A 1 92 ? 6.023 6.75 16.969 1 94.56 92 ASN A CA 1
ATOM 709 C C . ASN A 1 92 ? 7.414 6.176 17.219 1 94.56 92 ASN A C 1
ATOM 711 O O . ASN A 1 92 ? 7.785 5.156 16.641 1 94.56 92 ASN A O 1
ATOM 715 N N . ALA A 1 93 ? 8.102 6.77 18.062 1 96.06 93 ALA A N 1
ATOM 716 C CA . ALA A 1 93 ? 9.492 6.383 18.312 1 96.06 93 ALA A CA 1
ATOM 717 C C . ALA A 1 93 ? 9.562 5.137 19.188 1 96.06 93 ALA A C 1
ATOM 719 O O . ALA A 1 93 ? 10.609 4.484 19.266 1 96.06 93 ALA A O 1
ATOM 720 N N . SER A 1 94 ? 8.516 4.91 19.906 1 94.94 94 SER A N 1
ATOM 721 C CA . SER A 1 94 ? 8.531 3.836 20.891 1 94.94 94 SER A CA 1
ATOM 722 C C . SER A 1 94 ? 7.895 2.564 20.328 1 94.94 94 SER A C 1
ATOM 724 O O . SER A 1 94 ? 6.883 2.627 19.625 1 94.94 94 SER A O 1
ATOM 726 N N . LYS A 1 95 ? 8.453 1.435 20.672 1 91.69 95 LYS A N 1
ATOM 727 C CA . LYS A 1 95 ? 7.879 0.141 20.297 1 91.69 95 LYS A CA 1
ATOM 728 C C . LYS A 1 95 ? 6.941 -0.373 21.391 1 91.69 95 LYS A C 1
ATOM 730 O O . LYS A 1 95 ? 6.238 -1.364 21.188 1 91.69 95 LYS A O 1
ATOM 735 N N . ASP A 1 96 ? 6.82 0.304 22.453 1 92.38 96 ASP A N 1
ATOM 736 C CA . ASP A 1 96 ? 6.094 -0.239 23.594 1 92.38 96 ASP A CA 1
ATOM 737 C C . ASP A 1 96 ? 5.027 0.738 24.094 1 92.38 96 ASP A C 1
ATOM 739 O O . ASP A 1 96 ? 4.086 0.342 24.781 1 92.38 96 ASP A O 1
ATOM 743 N N . GLN A 1 97 ? 5.195 1.985 23.812 1 93.56 97 GLN A N 1
ATOM 744 C CA . GLN A 1 97 ? 4.281 3.006 24.312 1 93.56 97 GLN A CA 1
ATOM 745 C C . GLN A 1 97 ? 3.611 3.752 23.156 1 93.56 97 GLN A C 1
ATOM 747 O O . GLN A 1 97 ? 4.234 4.004 22.125 1 93.56 97 GLN A O 1
ATOM 752 N N . PRO A 1 98 ? 2.383 4.145 23.359 1 94.25 98 PRO A N 1
ATOM 753 C CA . PRO A 1 98 ? 1.719 4.961 22.344 1 94.25 98 PRO A CA 1
ATOM 754 C C . PRO A 1 98 ? 2.273 6.379 22.266 1 94.25 98 PRO A C 1
ATOM 756 O O . PRO A 1 98 ? 2.934 6.84 23.203 1 94.25 98 PRO A O 1
ATOM 759 N N . LEU A 1 99 ? 2.086 7 21.125 1 95.69 99 LEU A N 1
ATOM 760 C CA . LEU A 1 99 ? 2.387 8.406 20.891 1 95.69 99 LEU A CA 1
ATOM 761 C C . LEU A 1 99 ? 1.104 9.211 20.703 1 95.69 99 LEU A C 1
ATOM 763 O O . LEU A 1 99 ? 0.262 8.875 19.875 1 95.69 99 LEU A O 1
ATOM 767 N N . GLU A 1 100 ? 0.894 10.211 21.562 1 94.62 100 GLU A N 1
ATOM 768 C CA . GLU A 1 100 ? -0.21 11.156 21.406 1 94.62 100 GLU A CA 1
ATOM 769 C C . GLU A 1 100 ? 0.294 12.523 20.953 1 94.62 100 GLU A C 1
ATOM 771 O O . GLU A 1 100 ? 1.159 13.117 21.609 1 94.62 100 GLU A O 1
ATOM 776 N N . THR A 1 101 ? -0.244 12.922 19.859 1 96.56 101 THR A N 1
ATOM 777 C CA . THR A 1 101 ? 0.165 14.219 19.312 1 96.56 101 THR A CA 1
ATOM 778 C C . THR A 1 101 ? -1.049 15.109 19.078 1 96.56 101 THR A C 1
ATOM 780 O O . THR A 1 101 ? -2.158 14.617 18.875 1 96.56 101 THR A O 1
ATOM 783 N N . ARG A 1 102 ? -0.839 16.391 19.219 1 94.56 102 ARG A N 1
ATOM 784 C CA . ARG A 1 102 ? -1.729 17.422 18.688 1 94.56 102 ARG A CA 1
ATOM 785 C C . ARG A 1 102 ? -1.173 18.016 17.391 1 94.56 102 ARG A C 1
ATOM 787 O O . ARG A 1 102 ? -0.072 18.562 17.391 1 94.56 102 ARG A O 1
ATOM 794 N N . ILE A 1 103 ? -1.904 17.875 16.344 1 95.88 103 ILE A N 1
ATOM 795 C CA . ILE A 1 103 ? -1.44 18.297 15.031 1 95.88 103 ILE A CA 1
ATOM 796 C C . ILE A 1 103 ? -2.246 19.5 14.555 1 95.88 103 ILE A C 1
ATOM 798 O O . ILE A 1 103 ? -3.475 19.516 14.68 1 95.88 103 ILE A O 1
ATOM 802 N N . THR A 1 104 ? -1.544 20.484 14.07 1 93.75 104 THR A N 1
ATOM 803 C CA . THR A 1 104 ? -2.168 21.688 13.531 1 93.75 104 THR A CA 1
ATOM 804 C C . THR A 1 104 ? -1.655 21.969 12.125 1 93.75 104 THR A C 1
ATOM 806 O O . THR A 1 104 ? -0.458 21.859 11.859 1 93.75 104 THR A O 1
ATOM 809 N N . LEU A 1 105 ? -2.572 22.281 11.266 1 95.31 105 LEU A N 1
ATOM 810 C CA . LEU A 1 105 ? -2.209 22.781 9.945 1 95.31 105 LEU A CA 1
ATOM 811 C C . LEU A 1 105 ? -2.719 24.203 9.75 1 95.31 105 LEU A C 1
ATOM 813 O O . LEU A 1 105 ? -3.873 24.5 10.062 1 95.31 105 LEU A O 1
ATOM 817 N N . GLU A 1 106 ? -1.825 25 9.258 1 95.06 106 GLU A N 1
ATOM 818 C CA . GLU A 1 106 ? -2.143 26.391 8.992 1 95.06 106 GLU A CA 1
ATOM 819 C C . GLU A 1 106 ? -1.719 26.797 7.578 1 95.06 106 GLU A C 1
ATOM 821 O O . GLU A 1 106 ? -0.53 26.766 7.254 1 95.06 106 GLU A O 1
ATOM 826 N N . PRO A 1 107 ? -2.639 27.359 6.711 1 95.12 107 PRO A N 1
ATOM 827 C CA . PRO A 1 107 ? -4.086 27.422 6.918 1 95.12 107 PRO A CA 1
ATOM 828 C C . PRO A 1 107 ? -4.746 26.047 6.895 1 95.12 107 PRO A C 1
ATOM 830 O O . PRO A 1 107 ? -4.066 25.047 6.672 1 95.12 107 PRO A O 1
ATOM 833 N N . ALA A 1 108 ? -5.961 25.891 7.223 1 91.44 108 ALA A N 1
ATOM 834 C CA . ALA A 1 108 ? -6.684 24.625 7.312 1 91.44 108 ALA A CA 1
ATOM 835 C C . ALA A 1 108 ? -6.801 23.969 5.941 1 91.44 108 ALA A C 1
ATOM 837 O O . ALA A 1 108 ? -6.562 22.766 5.801 1 91.44 108 ALA A O 1
ATOM 838 N N . LEU A 1 109 ? -7.223 24.797 4.949 1 92.94 109 LEU A N 1
ATOM 839 C CA . LEU A 1 109 ? -7.582 24.297 3.627 1 92.94 109 LEU A CA 1
ATOM 840 C C . LEU A 1 109 ? -8.547 23.109 3.736 1 92.94 109 LEU A C 1
ATOM 842 O O . LEU A 1 109 ? -9.547 23.188 4.449 1 92.94 109 LEU A O 1
ATOM 846 N N . HIS A 1 110 ? -8.328 22.047 2.949 1 93 110 HIS A N 1
ATOM 847 C CA . HIS A 1 110 ? -9.258 20.938 2.984 1 93 110 HIS A CA 1
ATOM 848 C C . HIS A 1 110 ? -8.672 19.75 3.746 1 93 110 HIS A C 1
ATOM 850 O O . HIS A 1 110 ? -9.008 18.594 3.463 1 93 110 HIS A O 1
ATOM 856 N N . PHE A 1 111 ? -7.859 20.031 4.652 1 92.81 111 PHE A N 1
ATOM 857 C CA . PHE A 1 111 ? -7.141 18.953 5.32 1 92.81 111 PHE A CA 1
ATOM 858 C C . PHE A 1 111 ? -8.086 18.109 6.168 1 92.81 111 PHE A C 1
ATOM 860 O O . PHE A 1 111 ? -7.949 16.891 6.23 1 92.81 111 PHE A O 1
ATOM 867 N N . GLN A 1 112 ? -8.938 18.734 6.789 1 87.88 112 GLN A N 1
ATOM 868 C CA . GLN A 1 112 ? -9.891 17.969 7.578 1 87.88 112 GLN A CA 1
ATOM 869 C C . GLN A 1 112 ? -10.68 17 6.703 1 87.88 112 GLN A C 1
ATOM 871 O O . GLN A 1 112 ? -10.906 15.844 7.086 1 87.88 112 GLN A O 1
ATOM 876 N N . TRP A 1 113 ? -11.195 17.484 5.613 1 90.19 113 TRP A N 1
ATOM 877 C CA . TRP A 1 113 ? -11.906 16.625 4.672 1 90.19 113 TRP A CA 1
ATOM 878 C C . TRP A 1 113 ? -11.031 15.453 4.246 1 90.19 113 TRP A C 1
ATOM 880 O O . TRP A 1 113 ? -11.492 14.312 4.215 1 90.19 113 TRP A O 1
ATOM 890 N N . PHE A 1 114 ? -9.82 15.766 3.918 1 93.56 114 PHE A N 1
ATOM 891 C CA . PHE A 1 114 ? -8.859 14.766 3.482 1 93.56 114 PHE A CA 1
ATOM 892 C C . PHE A 1 114 ? -8.719 13.656 4.523 1 93.56 114 PHE A C 1
ATOM 894 O O . PHE A 1 114 ? -8.836 12.477 4.203 1 93.56 114 PHE A O 1
ATOM 901 N N . MET A 1 115 ? -8.5 14.094 5.754 1 90.75 115 MET A N 1
ATOM 902 C CA . MET A 1 115 ? -8.281 13.125 6.824 1 90.75 115 MET A CA 1
ATOM 903 C C . MET A 1 115 ? -9.555 12.336 7.113 1 90.75 115 MET A C 1
ATOM 905 O O . MET A 1 115 ? -9.5 11.117 7.305 1 90.75 115 MET A O 1
ATOM 909 N N . THR A 1 116 ? -10.617 12.977 7.125 1 87.69 116 THR A N 1
ATOM 910 C CA . THR A 1 116 ? -11.883 12.336 7.461 1 87.69 116 THR A CA 1
ATOM 911 C C . THR A 1 116 ? -12.266 11.305 6.406 1 87.69 116 THR A C 1
ATOM 913 O O . THR A 1 116 ? -12.586 10.156 6.734 1 87.69 116 THR A O 1
ATOM 916 N N . GLU A 1 117 ? -12.227 11.68 5.145 1 91.75 117 GLU A N 1
ATOM 917 C CA . GLU A 1 117 ? -12.617 10.758 4.082 1 91.75 117 GLU A CA 1
ATOM 918 C C . GLU A 1 117 ? -11.633 9.602 3.961 1 91.75 117 GLU A C 1
ATOM 920 O O . GLU A 1 117 ? -12.023 8.469 3.676 1 91.75 117 GLU A O 1
ATOM 925 N N . SER A 1 118 ? -10.383 9.914 4.152 1 92.06 118 SER A N 1
ATOM 926 C CA . SER A 1 118 ? -9.398 8.836 4.16 1 92.06 118 SER A CA 1
ATOM 927 C C . SER A 1 118 ? -9.672 7.848 5.289 1 92.06 118 SER A C 1
ATOM 929 O O . SER A 1 118 ? -9.625 6.633 5.078 1 92.06 118 SER A O 1
ATOM 931 N N . ALA A 1 119 ? -9.969 8.383 6.453 1 88.94 119 ALA A N 1
ATOM 932 C CA . ALA A 1 119 ? -10.258 7.543 7.609 1 88.94 119 ALA A CA 1
ATOM 933 C C . ALA A 1 119 ? -11.5 6.691 7.371 1 88.94 119 ALA A C 1
ATOM 935 O O . ALA A 1 119 ? -11.523 5.508 7.719 1 88.94 119 ALA A O 1
ATOM 936 N N . LYS A 1 120 ? -12.5 7.277 6.824 1 89 120 LYS A N 1
ATOM 937 C CA . LYS A 1 120 ? -13.727 6.547 6.543 1 89 120 LYS A CA 1
ATOM 938 C C . LYS A 1 120 ? -13.469 5.375 5.602 1 89 120 LYS A C 1
ATOM 940 O O . LYS A 1 120 ? -13.953 4.262 5.836 1 89 120 LYS A O 1
ATOM 945 N N . VAL A 1 121 ? -12.719 5.676 4.547 1 90.62 121 VAL A N 1
ATOM 946 C CA . VAL A 1 121 ? -12.391 4.625 3.59 1 90.62 121 VAL A CA 1
ATOM 947 C C . VAL A 1 121 ? -11.609 3.514 4.285 1 90.62 121 VAL A C 1
ATOM 949 O O . VAL A 1 121 ? -11.922 2.332 4.125 1 90.62 121 VAL A O 1
ATOM 952 N N . ALA A 1 122 ? -10.602 3.908 5.082 1 87.5 122 ALA A N 1
ATOM 953 C CA . ALA A 1 122 ? -9.75 2.938 5.766 1 87.5 122 ALA A CA 1
ATOM 954 C C . ALA A 1 122 ? -10.57 2.064 6.715 1 87.5 122 ALA A C 1
ATOM 956 O O . ALA A 1 122 ? -10.352 0.853 6.793 1 87.5 122 ALA A O 1
ATOM 957 N N . VAL A 1 123 ? -11.461 2.668 7.426 1 85.56 123 VAL A N 1
ATOM 958 C CA . VAL A 1 123 ? -12.266 1.955 8.414 1 85.56 123 VAL A CA 1
ATOM 959 C C . VAL A 1 123 ? -13.273 1.058 7.699 1 85.56 123 VAL A C 1
ATOM 961 O O . VAL A 1 123 ? -13.398 -0.127 8.023 1 85.56 123 VAL A O 1
ATOM 964 N N . GLU A 1 124 ? -13.992 1.614 6.762 1 85.31 124 GLU A N 1
ATOM 965 C CA . GLU A 1 124 ? -15.047 0.88 6.07 1 85.31 124 GLU A CA 1
ATOM 966 C C . GLU A 1 124 ? -14.484 -0.333 5.336 1 85.31 124 GLU A C 1
ATOM 968 O O . GLU A 1 124 ? -15.094 -1.405 5.34 1 85.31 124 GLU A O 1
ATOM 973 N N . LYS A 1 125 ? -13.344 -0.173 4.738 1 85 125 LYS A N 1
ATOM 974 C CA . LYS A 1 125 ? -12.781 -1.244 3.926 1 85 125 LYS A CA 1
ATOM 975 C C . LYS A 1 125 ? -11.766 -2.062 4.723 1 85 125 LYS A C 1
ATOM 977 O O . LYS A 1 125 ? -11.195 -3.027 4.207 1 85 125 LYS A O 1
ATOM 982 N N . ASN A 1 126 ? -11.516 -1.591 5.93 1 81.56 126 ASN A N 1
ATOM 983 C CA . ASN A 1 126 ? -10.523 -2.25 6.773 1 81.56 126 ASN A CA 1
ATOM 984 C C . ASN A 1 126 ? -9.18 -2.381 6.066 1 81.56 126 ASN A C 1
ATOM 986 O O . ASN A 1 126 ? -8.633 -3.48 5.961 1 81.56 126 ASN A O 1
ATOM 990 N N . CYS A 1 127 ? -8.703 -1.24 5.547 1 80.5 127 CYS A N 1
ATOM 991 C CA . CYS A 1 127 ? -7.469 -1.22 4.773 1 80.5 127 CYS A CA 1
ATOM 992 C C . CYS A 1 127 ? -6.508 -0.166 5.312 1 80.5 127 CYS A C 1
ATOM 994 O O . CYS A 1 127 ? -6.898 0.69 6.109 1 80.5 127 CYS A O 1
ATOM 996 N N . SER A 1 128 ? -5.289 -0.396 4.906 1 74.75 128 SER A N 1
ATOM 997 C CA . SER A 1 128 ? -4.273 0.619 5.168 1 74.75 128 SER A CA 1
ATOM 998 C C . SER A 1 128 ? -4.102 1.549 3.973 1 74.75 128 SER A C 1
ATOM 1000 O O . SER A 1 128 ? -4.547 1.236 2.867 1 74.75 128 SER A O 1
ATOM 1002 N N . ARG A 1 129 ? -3.561 2.715 4.211 1 69.31 129 ARG A N 1
ATOM 1003 C CA . ARG A 1 129 ? -3.352 3.738 3.191 1 69.31 129 ARG A CA 1
ATOM 1004 C C . ARG A 1 129 ? -2.584 3.178 2 1 69.31 129 ARG A C 1
ATOM 1006 O O . ARG A 1 129 ? -2.73 3.662 0.875 1 69.31 129 ARG A O 1
ATOM 1013 N N . ASN A 1 130 ? -1.908 2.154 2.23 1 65.56 130 ASN A N 1
ATOM 1014 C CA . ASN A 1 130 ? -1.051 1.631 1.173 1 65.56 130 ASN A CA 1
ATOM 1015 C C . ASN A 1 130 ? -1.584 0.312 0.621 1 65.56 130 ASN A C 1
ATOM 1017 O O . ASN A 1 130 ? -0.927 -0.335 -0.197 1 65.56 130 ASN A O 1
ATOM 1021 N N . ASP A 1 131 ? -2.758 -0.035 1.096 1 73.88 131 ASP A N 1
ATOM 1022 C CA . ASP A 1 131 ? -3.381 -1.263 0.609 1 73.88 131 ASP A CA 1
ATOM 1023 C C . ASP A 1 131 ? -4 -1.053 -0.77 1 73.88 131 ASP A C 1
ATOM 1025 O O . ASP A 1 131 ? -4.695 -0.059 -1.001 1 73.88 131 ASP A O 1
ATOM 1029 N N . LEU A 1 132 ? -3.781 -1.964 -1.613 1 74.81 132 LEU A N 1
ATOM 1030 C CA . LEU A 1 132 ? -4.242 -1.874 -2.994 1 74.81 132 LEU A CA 1
ATOM 1031 C C . LEU A 1 132 ? -5.762 -1.837 -3.059 1 74.81 132 LEU A C 1
ATOM 1033 O O . LEU A 1 132 ? -6.336 -1.263 -3.988 1 74.81 132 LEU A O 1
ATOM 1037 N N . THR A 1 133 ? -6.434 -2.41 -2.135 1 78.19 133 THR A N 1
ATOM 1038 C CA . THR A 1 133 ? -7.891 -2.496 -2.145 1 78.19 133 THR A CA 1
ATOM 1039 C C . THR A 1 133 ? -8.516 -1.113 -1.982 1 78.19 133 THR A C 1
ATOM 1041 O O . THR A 1 133 ? -9.625 -0.867 -2.461 1 78.19 133 THR A O 1
ATOM 1044 N N . CYS A 1 134 ? -7.758 -0.216 -1.395 1 87.56 134 CYS A N 1
ATOM 1045 C CA . CYS A 1 134 ? -8.312 1.11 -1.155 1 87.56 134 CYS A CA 1
ATOM 1046 C C . CYS A 1 134 ? -7.68 2.143 -2.078 1 87.56 134 CYS A C 1
ATOM 1048 O O . CYS A 1 134 ? -8.078 3.309 -2.078 1 87.56 134 CYS A O 1
ATOM 1050 N N . LEU A 1 135 ? -6.824 1.729 -2.852 1 89.12 135 LEU A N 1
ATOM 1051 C CA . LEU A 1 135 ? -5.992 2.625 -3.646 1 89.12 135 LEU A CA 1
ATOM 1052 C C . LEU A 1 135 ? -6.852 3.521 -4.531 1 89.12 135 LEU A C 1
ATOM 1054 O O . LEU A 1 135 ? -6.586 4.719 -4.656 1 89.12 135 LEU A O 1
ATOM 1058 N N . PRO A 1 136 ? -7.934 2.959 -5.133 1 91.56 136 PRO A N 1
ATOM 1059 C CA . PRO A 1 136 ? -8.719 3.854 -5.988 1 91.56 136 PRO A CA 1
ATOM 1060 C C . PRO A 1 136 ? -9.383 4.98 -5.207 1 91.56 136 PRO A C 1
ATOM 1062 O O . PRO A 1 136 ? -9.375 6.133 -5.645 1 91.56 136 PRO A O 1
ATOM 1065 N N . GLU A 1 137 ? -10 4.609 -4.07 1 94.31 137 GLU A N 1
ATOM 1066 C CA . GLU A 1 137 ? -10.648 5.625 -3.248 1 94.31 137 GLU A CA 1
ATOM 1067 C C . GLU A 1 137 ? -9.633 6.613 -2.688 1 94.31 137 GLU A C 1
ATOM 1069 O O . GLU A 1 137 ? -9.852 7.828 -2.73 1 94.31 137 GLU A O 1
ATOM 1074 N N . MET A 1 138 ? -8.547 6.027 -2.225 1 93.44 138 MET A N 1
ATOM 1075 C CA . MET A 1 138 ? -7.504 6.898 -1.687 1 93.44 138 MET A CA 1
ATOM 1076 C C . MET A 1 138 ? -6.922 7.789 -2.779 1 93.44 138 MET A C 1
ATOM 1078 O O . MET A 1 138 ? -6.664 8.977 -2.551 1 93.44 138 MET A O 1
ATOM 1082 N N . GLY A 1 139 ? -6.719 7.215 -3.904 1 94.75 139 GLY A N 1
ATOM 1083 C CA . GLY A 1 139 ? -6.25 8 -5.035 1 94.75 139 GLY A CA 1
ATOM 1084 C C . GLY A 1 139 ? -7.199 9.117 -5.422 1 94.75 139 GLY A C 1
ATOM 1085 O O . GLY A 1 139 ? -6.762 10.211 -5.785 1 94.75 139 GLY A O 1
ATOM 1086 N N . TYR A 1 140 ? -8.461 8.828 -5.387 1 96.56 140 TYR A N 1
ATOM 1087 C CA . TYR A 1 140 ? -9.469 9.844 -5.68 1 96.56 140 TYR A CA 1
ATOM 1088 C C . TYR A 1 140 ? -9.375 11 -4.691 1 96.56 140 TYR A C 1
ATOM 1090 O O . TYR A 1 140 ? -9.398 12.164 -5.09 1 96.56 140 TYR A O 1
ATOM 1098 N N . ILE A 1 141 ? -9.289 10.641 -3.49 1 96.06 141 ILE A N 1
ATOM 1099 C CA . ILE A 1 141 ? -9.211 11.648 -2.441 1 96.06 141 ILE A CA 1
ATOM 1100 C C . ILE A 1 141 ? -7.953 12.492 -2.633 1 96.06 141 ILE A C 1
ATOM 1102 O O . ILE A 1 141 ? -8.008 13.727 -2.574 1 96.06 141 ILE A O 1
ATOM 1106 N N . MET A 1 142 ? -6.863 11.844 -2.854 1 96.06 142 MET A N 1
ATOM 1107 C CA . MET A 1 142 ? -5.602 12.547 -3.072 1 96.06 142 MET A CA 1
ATOM 1108 C C . MET A 1 142 ? -5.688 13.445 -4.309 1 96.06 142 MET A C 1
ATOM 1110 O O . MET A 1 142 ? -5.145 14.547 -4.316 1 96.06 142 MET A O 1
ATOM 1114 N N . TRP A 1 143 ? -6.273 12.953 -5.27 1 96.56 143 TRP A N 1
ATOM 1115 C CA . TRP A 1 143 ? -6.465 13.734 -6.488 1 96.56 143 TRP A CA 1
ATOM 1116 C C . TRP A 1 143 ? -7.223 15.023 -6.195 1 96.56 143 TRP A C 1
ATOM 1118 O O . TRP A 1 143 ? -6.855 16.094 -6.688 1 96.56 143 TRP A O 1
ATOM 1128 N N . GLN A 1 144 ? -8.289 14.891 -5.434 1 96.12 144 GLN A N 1
ATOM 1129 C CA . GLN A 1 144 ? -9.102 16.062 -5.105 1 96.12 144 GLN A CA 1
ATOM 1130 C C . GLN A 1 144 ? -8.289 17.094 -4.348 1 96.12 144 GLN A C 1
ATOM 1132 O O . GLN A 1 144 ? -8.57 18.297 -4.43 1 96.12 144 GLN A O 1
ATOM 1137 N N . CYS A 1 145 ? -7.277 16.672 -3.637 1 96.06 145 CYS A N 1
ATOM 1138 C CA . CYS A 1 145 ? -6.496 17.594 -2.811 1 96.06 145 CYS A CA 1
ATOM 1139 C C . CYS A 1 145 ? -5.074 17.719 -3.342 1 96.06 145 CYS A C 1
ATOM 1141 O O . CYS A 1 145 ? -4.168 18.125 -2.607 1 96.06 145 CYS A O 1
ATOM 1143 N N . ARG A 1 146 ? -4.848 17.453 -4.574 1 95.44 146 ARG A N 1
ATOM 1144 C CA . ARG A 1 146 ? -3.516 17.312 -5.156 1 95.44 146 ARG A CA 1
ATOM 1145 C C . ARG A 1 146 ? -2.752 18.625 -5.102 1 95.44 146 ARG A C 1
ATOM 1147 O O . ARG A 1 146 ? -1.521 18.641 -5.184 1 95.44 146 ARG A O 1
ATOM 1154 N N . ASP A 1 147 ? -3.42 19.734 -4.867 1 95.31 147 ASP A N 1
ATOM 1155 C CA . ASP A 1 147 ? -2.75 21.016 -4.781 1 95.31 147 ASP A CA 1
ATOM 1156 C C . ASP A 1 147 ? -2.363 21.344 -3.34 1 95.31 147 ASP A C 1
ATOM 1158 O O . ASP A 1 147 ? -1.63 22.297 -3.09 1 95.31 147 ASP A O 1
ATOM 1162 N N . GLU A 1 148 ? -2.828 20.516 -2.42 1 96.44 148 GLU A N 1
ATOM 1163 C CA . GLU A 1 148 ? -2.627 20.812 -1.004 1 96.44 148 GLU A CA 1
ATOM 1164 C C . GLU A 1 148 ? -1.754 19.75 -0.338 1 96.44 148 GLU A C 1
ATOM 1166 O O . GLU A 1 148 ? -1.158 20 0.712 1 96.44 148 GL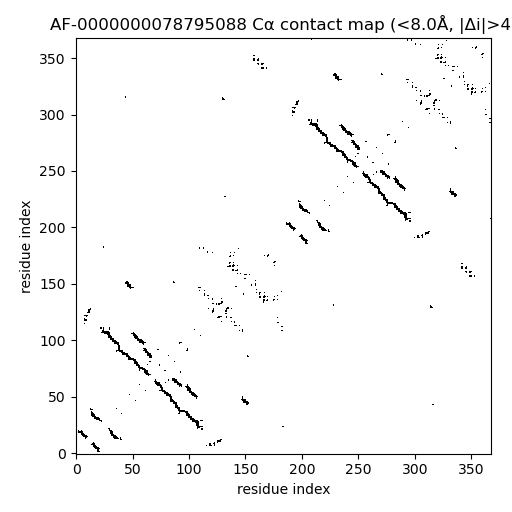U A O 1
ATOM 1171 N N . GLN A 1 149 ? -1.757 18.562 -0.938 1 95.31 149 GLN A N 1
ATOM 1172 C CA . GLN A 1 149 ? -0.986 17.406 -0.462 1 95.31 149 GLN A CA 1
ATOM 1173 C C . GLN A 1 149 ? -0.283 16.703 -1.617 1 95.31 149 GLN A C 1
ATOM 1175 O O . GLN A 1 149 ? -0.909 16.391 -2.631 1 95.31 149 GLN A O 1
ATOM 1180 N N . ARG A 1 150 ? 0.969 16.453 -1.433 1 95.44 150 ARG A N 1
ATOM 1181 C CA . ARG A 1 150 ? 1.729 15.758 -2.469 1 95.44 150 ARG A CA 1
ATOM 1182 C C . ARG A 1 150 ? 2.576 14.641 -1.871 1 95.44 150 ARG A C 1
ATOM 1184 O O . ARG A 1 150 ? 2.973 14.711 -0.706 1 95.44 150 ARG A O 1
ATOM 1191 N N . ILE A 1 151 ? 2.809 13.672 -2.711 1 92.62 151 ILE A N 1
ATOM 1192 C CA . ILE A 1 151 ? 3.73 12.602 -2.342 1 92.62 151 ILE A CA 1
ATOM 1193 C C . ILE A 1 151 ? 5.168 13.109 -2.434 1 92.62 151 ILE A C 1
ATOM 1195 O O . ILE A 1 151 ? 5.566 13.688 -3.447 1 92.62 151 ILE A O 1
ATOM 1199 N N . GLY A 1 152 ? 5.902 12.914 -1.362 1 91.44 152 GLY A N 1
ATOM 1200 C CA . GLY A 1 152 ? 7.27 13.414 -1.309 1 91.44 152 GLY A CA 1
ATOM 1201 C C . GLY A 1 152 ? 8.188 12.758 -2.326 1 91.44 152 GLY A C 1
ATOM 1202 O O . GLY A 1 152 ? 8.281 11.531 -2.379 1 91.44 152 GLY A O 1
ATOM 1203 N N . GLY A 1 153 ? 8.859 13.57 -3.109 1 85.88 153 GLY A N 1
ATOM 1204 C CA . GLY A 1 153 ? 9.891 13.062 -4.004 1 85.88 153 GLY A CA 1
ATOM 1205 C C . GLY A 1 153 ? 9.344 12.609 -5.344 1 85.88 153 GLY A C 1
ATOM 1206 O O . GLY A 1 153 ? 10.109 12.234 -6.234 1 85.88 153 GLY A O 1
ATOM 1207 N N . MET A 1 154 ? 8.125 12.578 -5.539 1 89.62 154 MET A N 1
ATOM 1208 C CA . MET A 1 154 ? 7.531 12.211 -6.82 1 89.62 154 MET A CA 1
ATOM 1209 C C . MET A 1 154 ? 7.293 13.438 -7.688 1 89.62 154 MET A C 1
ATOM 1211 O O . MET A 1 154 ? 6.617 14.375 -7.266 1 89.62 154 MET A O 1
ATOM 1215 N N . PRO A 1 155 ? 7.887 13.383 -8.883 1 92.12 155 PRO A N 1
ATOM 1216 C CA . PRO A 1 155 ? 7.586 14.523 -9.75 1 92.12 155 PRO A CA 1
ATOM 1217 C C . PRO A 1 155 ? 6.086 14.75 -9.93 1 92.12 155 PRO A C 1
ATOM 1219 O O . PRO A 1 155 ? 5.324 13.789 -10.062 1 92.12 155 PRO A O 1
ATOM 1222 N N . ILE A 1 156 ? 5.746 15.945 -9.961 1 93.69 156 ILE A N 1
ATOM 1223 C CA . ILE A 1 156 ? 4.34 16.344 -9.961 1 93.69 156 ILE A CA 1
ATOM 1224 C C . ILE A 1 156 ? 3.627 15.711 -11.156 1 93.69 156 ILE A C 1
ATOM 1226 O O . ILE A 1 156 ? 2.492 15.242 -11.039 1 93.69 156 ILE A O 1
ATOM 1230 N N . PHE A 1 157 ? 4.246 15.664 -12.289 1 92.88 157 PHE A N 1
ATOM 1231 C CA . PHE A 1 157 ? 3.588 15.133 -13.477 1 92.88 157 PHE A CA 1
ATOM 1232 C C . PHE A 1 157 ? 3.336 13.633 -13.328 1 92.88 157 PHE A C 1
ATOM 1234 O O . PHE A 1 157 ? 2.311 13.125 -13.781 1 92.88 157 PHE A O 1
ATOM 1241 N N . VAL A 1 158 ? 4.25 12.891 -12.742 1 92.88 158 VAL A N 1
ATOM 1242 C CA . VAL A 1 158 ? 4.066 11.461 -12.477 1 92.88 158 VAL A CA 1
ATOM 1243 C C . VAL A 1 158 ? 2.916 11.266 -11.492 1 92.88 158 VAL A C 1
ATOM 1245 O O . VAL A 1 158 ? 2.021 10.453 -11.727 1 92.88 158 VAL A O 1
ATOM 1248 N N . GLU A 1 159 ? 2.967 11.984 -10.43 1 94.69 159 GLU A N 1
ATOM 1249 C CA . GLU A 1 159 ? 1.918 11.914 -9.414 1 94.69 159 GLU A CA 1
ATOM 1250 C C . GLU A 1 159 ? 0.548 12.211 -10.016 1 94.69 159 GLU A C 1
ATOM 1252 O O . GLU A 1 159 ? -0.426 11.508 -9.742 1 94.69 159 GLU A O 1
ATOM 1257 N N . ASN A 1 160 ? 0.507 13.281 -10.805 1 96.06 160 ASN A N 1
ATOM 1258 C CA . ASN A 1 160 ? -0.764 13.656 -11.422 1 96.06 160 ASN A CA 1
ATOM 1259 C C . ASN A 1 160 ? -1.297 12.547 -12.328 1 96.06 160 ASN A C 1
ATOM 1261 O O . ASN A 1 160 ? -2.498 12.273 -12.336 1 96.06 160 ASN A O 1
ATOM 1265 N N . LEU A 1 161 ? -0.421 11.953 -13.031 1 95.19 161 LEU A N 1
ATOM 1266 C CA . LEU A 1 161 ? -0.854 10.859 -13.891 1 95.19 161 LEU A CA 1
ATOM 1267 C C . LEU A 1 161 ? -1.366 9.68 -13.07 1 95.19 161 LEU A C 1
ATOM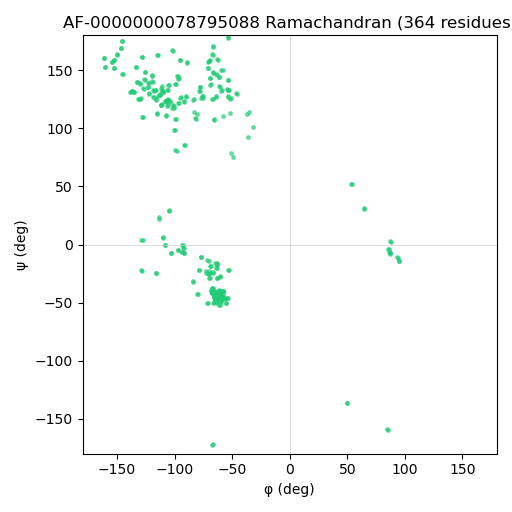 1269 O O . LEU A 1 161 ? -2.422 9.125 -13.367 1 95.19 161 LEU A O 1
ATOM 1273 N N . LEU A 1 162 ? -0.663 9.305 -12.078 1 95.06 162 LEU A N 1
ATOM 1274 C CA . LEU A 1 162 ? -1.07 8.195 -11.219 1 95.06 162 LEU A CA 1
ATOM 1275 C C . LEU A 1 162 ? -2.402 8.492 -10.539 1 95.06 162 LEU A C 1
ATOM 1277 O O . LEU A 1 162 ? -3.352 7.719 -10.656 1 95.06 162 LEU A O 1
ATOM 1281 N N . LEU A 1 163 ? -2.457 9.633 -9.914 1 96.44 163 LEU A N 1
ATOM 1282 C CA . LEU A 1 163 ? -3.654 9.992 -9.164 1 96.44 163 LEU A CA 1
ATOM 1283 C C . LEU A 1 163 ? -4.836 10.227 -10.094 1 96.44 163 LEU A C 1
ATOM 1285 O O . LEU A 1 163 ? -5.969 9.859 -9.773 1 96.44 163 LEU A O 1
ATOM 1289 N N . GLY A 1 164 ? -4.523 10.906 -11.188 1 96.56 164 GLY A N 1
ATOM 1290 C CA . GLY A 1 164 ? -5.586 11.109 -12.156 1 96.56 164 GLY A CA 1
ATOM 1291 C C . GLY A 1 164 ? -6.188 9.812 -12.656 1 96.56 164 GLY A C 1
ATOM 1292 O O . GLY A 1 164 ? -7.41 9.688 -12.773 1 96.56 164 GLY A O 1
ATOM 1293 N N . THR A 1 165 ? -5.352 8.867 -12.977 1 95.19 165 THR A N 1
ATOM 1294 C CA . THR A 1 165 ? -5.805 7.559 -13.438 1 95.19 165 THR A CA 1
ATOM 1295 C C . THR A 1 165 ? -6.617 6.852 -12.352 1 95.19 165 THR A C 1
ATOM 1297 O O . THR A 1 165 ? -7.699 6.324 -12.625 1 95.19 165 THR A O 1
ATOM 1300 N N . LEU A 1 166 ? -6.172 6.863 -11.148 1 94.44 166 LEU A N 1
ATOM 1301 C CA . LEU A 1 166 ? -6.879 6.227 -10.047 1 94.44 166 LEU A CA 1
ATOM 1302 C C . LEU A 1 166 ? -8.234 6.887 -9.812 1 94.44 166 LEU A C 1
ATOM 1304 O O . LEU A 1 166 ? -9.227 6.207 -9.57 1 94.44 166 LEU A O 1
ATOM 1308 N N . ALA A 1 167 ? -8.203 8.227 -9.875 1 96 167 ALA A N 1
ATOM 1309 C CA . ALA A 1 167 ? -9.445 8.961 -9.68 1 96 167 ALA A CA 1
ATOM 1310 C C . ALA A 1 167 ? -10.469 8.625 -10.758 1 96 167 ALA A C 1
ATOM 1312 O O . ALA A 1 167 ? -11.648 8.422 -10.469 1 96 167 ALA A O 1
ATOM 1313 N N . LEU A 1 168 ? -10 8.625 -12.008 1 93.81 168 LEU A N 1
ATOM 1314 C CA . LEU A 1 168 ? -10.883 8.234 -13.109 1 93.81 168 LEU A CA 1
ATOM 1315 C C . LEU A 1 168 ? -11.422 6.828 -12.906 1 93.81 168 LEU A C 1
ATOM 1317 O O . LEU A 1 168 ? -12.617 6.586 -13.078 1 93.81 168 LEU A O 1
ATOM 1321 N N . PHE A 1 169 ? -10.594 5.914 -12.531 1 93.5 169 PHE A N 1
ATOM 1322 C CA . PHE A 1 169 ? -11 4.539 -12.266 1 93.5 169 PHE A CA 1
ATOM 1323 C C . PHE A 1 169 ? -12.047 4.484 -11.164 1 93.5 169 PHE A C 1
ATOM 1325 O O . PHE A 1 169 ? -13.039 3.764 -11.273 1 93.5 169 PHE A O 1
ATOM 1332 N N . ALA A 1 170 ? -11.805 5.23 -10.102 1 95.44 170 ALA A N 1
ATOM 1333 C CA . ALA A 1 170 ? -12.75 5.273 -8.992 1 95.44 170 ALA A CA 1
ATOM 1334 C C . ALA A 1 170 ? -14.109 5.789 -9.461 1 95.44 170 ALA A C 1
ATOM 1336 O O . ALA A 1 170 ? -15.156 5.285 -9.031 1 95.44 170 ALA A O 1
ATOM 1337 N N . LYS A 1 171 ? -14.125 6.777 -10.273 1 94.81 171 LYS A N 1
ATOM 1338 C CA . LYS A 1 171 ? -15.367 7.352 -10.781 1 94.81 171 LYS A CA 1
ATOM 1339 C C . LYS A 1 171 ? -16.109 6.352 -11.664 1 94.81 171 LYS A C 1
ATOM 1341 O O . LYS A 1 171 ? -17.312 6.125 -11.484 1 94.81 171 LYS A O 1
ATOM 1346 N N . ILE A 1 172 ? -15.344 5.699 -12.555 1 92.12 172 ILE A N 1
ATOM 1347 C CA . ILE A 1 172 ? -15.969 4.82 -13.539 1 92.12 172 ILE A CA 1
ATOM 1348 C C . ILE A 1 172 ? -16.531 3.584 -12.844 1 92.12 172 ILE A C 1
ATOM 1350 O O . ILE A 1 172 ? -17.547 3.023 -13.273 1 92.12 172 ILE A O 1
ATOM 1354 N N . THR A 1 173 ? -15.969 3.162 -11.773 1 92.56 173 THR A N 1
ATOM 1355 C CA . THR A 1 173 ? -16.406 1.953 -11.086 1 92.56 173 THR A CA 1
ATOM 1356 C C . THR A 1 173 ? -17.406 2.287 -9.992 1 92.56 173 THR A C 1
ATOM 1358 O O . THR A 1 173 ? -17.875 1.397 -9.281 1 92.56 173 THR A O 1
ATOM 1361 N N . GLY A 1 174 ? -17.641 3.555 -9.727 1 94.44 174 GLY A N 1
ATOM 1362 C CA . GLY A 1 174 ? -18.625 3.969 -8.734 1 94.44 174 GLY A CA 1
ATOM 1363 C C . GLY A 1 174 ? -18.047 4.055 -7.332 1 94.44 174 GLY A C 1
ATOM 1364 O O . GLY A 1 174 ? -18.75 4.41 -6.383 1 94.44 174 GLY A O 1
ATOM 1365 N N . ARG A 1 175 ? -16.828 3.812 -7.195 1 93.69 175 ARG A N 1
ATOM 1366 C CA . ARG A 1 175 ? -16.188 3.799 -5.891 1 93.69 175 ARG A CA 1
ATOM 1367 C C . ARG A 1 175 ? -16.031 5.215 -5.336 1 93.69 175 ARG A C 1
ATOM 1369 O O . ARG A 1 175 ? -15.938 5.406 -4.125 1 93.69 175 ARG A O 1
ATOM 1376 N N . ALA A 1 176 ? -16.031 6.191 -6.184 1 95.81 176 ALA A N 1
ATOM 1377 C CA . ALA A 1 176 ? -15.906 7.582 -5.758 1 95.81 176 ALA A CA 1
ATOM 1378 C C . ALA A 1 176 ? -17.188 8.055 -5.074 1 95.81 176 ALA A C 1
ATOM 1380 O O . ALA A 1 176 ? -17.188 9.086 -4.398 1 95.81 176 ALA A O 1
ATOM 1381 N N . LYS A 1 177 ? -18.266 7.301 -5.203 1 94.81 177 LYS A N 1
ATOM 1382 C CA . LYS A 1 177 ? -19.562 7.727 -4.688 1 94.81 177 LYS A CA 1
ATOM 1383 C C . LYS A 1 177 ? -19.594 7.688 -3.162 1 94.81 177 LYS A C 1
ATOM 1385 O O . LYS A 1 177 ? -20.375 8.391 -2.533 1 94.81 177 LYS A O 1
ATOM 1390 N N . SER A 1 178 ? -18.781 6.875 -2.631 1 93.19 178 SER A N 1
ATOM 1391 C CA . SER A 1 178 ? -18.75 6.746 -1.179 1 93.19 178 SER A CA 1
ATOM 1392 C C . SER A 1 178 ? -18.016 7.906 -0.533 1 93.19 178 SER A C 1
ATOM 1394 O O . SER A 1 178 ? -18.047 8.07 0.688 1 93.19 178 SER A O 1
ATOM 1396 N N . ILE A 1 179 ? -17.359 8.688 -1.318 1 95.56 179 ILE A N 1
ATOM 1397 C CA . ILE A 1 179 ? -16.562 9.812 -0.824 1 95.56 179 ILE A CA 1
ATOM 1398 C C . ILE A 1 179 ? -17.391 11.094 -0.881 1 95.56 179 ILE A C 1
ATOM 1400 O O . ILE A 1 179 ? -17.953 11.43 -1.927 1 95.56 179 ILE A O 1
ATOM 1404 N N . ALA A 1 180 ? -17.469 11.766 0.254 1 93.25 180 ALA A N 1
ATOM 1405 C CA . ALA A 1 180 ? -18.219 13.016 0.302 1 93.25 180 ALA A CA 1
ATOM 1406 C C . ALA A 1 180 ? -17.594 14.07 -0.604 1 93.25 180 ALA A C 1
ATOM 1408 O O . ALA A 1 180 ? -16.375 14.094 -0.791 1 93.25 180 ALA A O 1
ATOM 1409 N N . PRO A 1 181 ? -18.391 14.906 -1.193 1 91.75 181 PRO A N 1
ATOM 1410 C CA . PRO A 1 181 ? -17.812 15.992 -1.99 1 91.75 181 PRO A CA 1
ATOM 1411 C C . PRO A 1 181 ? -16.922 16.922 -1.165 1 91.75 181 PRO A C 1
ATOM 1413 O O . PRO A 1 181 ? -17.219 17.188 0.001 1 91.75 181 PRO A O 1
ATOM 1416 N N . LYS A 1 182 ? -15.836 17.203 -1.773 1 86.69 182 LYS A N 1
ATOM 1417 C CA . LYS A 1 182 ? -14.922 18.156 -1.153 1 86.69 182 LYS A CA 1
ATOM 1418 C C . LYS A 1 182 ? -15.547 19.562 -1.087 1 86.69 182 LYS A C 1
ATOM 1420 O O . LYS A 1 182 ? -16.031 20.078 -2.096 1 86.69 182 LYS A O 1
ATOM 1425 N N . ALA A 1 183 ? -15.906 19.922 0.188 1 67 183 ALA A N 1
ATOM 1426 C CA . ALA A 1 183 ? -16.578 21.219 0.304 1 67 183 ALA A CA 1
ATOM 1427 C C . ALA A 1 183 ? -15.703 22.344 -0.239 1 67 183 ALA A C 1
ATOM 1429 O O . ALA A 1 183 ? -14.469 22.281 -0.156 1 67 183 ALA A O 1
ATOM 1430 N N . ASN A 1 184 ? -16.141 23.25 -1.038 1 61.97 184 ASN A N 1
ATOM 1431 C CA . ASN A 1 184 ? -15.508 24.469 -1.554 1 61.97 184 ASN A CA 1
ATOM 1432 C C . ASN A 1 184 ? -15.062 25.391 -0.424 1 61.97 184 ASN A C 1
ATOM 1434 O O . ASN A 1 184 ? -15.68 25.422 0.644 1 61.97 184 ASN A O 1
ATOM 1438 N N . MET B 1 1 ? 24.172 -32.406 -6.18 1 25.61 1 MET B N 1
ATOM 1439 C CA . MET B 1 1 ? 24.516 -31.094 -5.652 1 25.61 1 MET B CA 1
ATOM 1440 C C . MET B 1 1 ? 23.266 -30.328 -5.238 1 25.61 1 MET B C 1
ATOM 1442 O O . MET B 1 1 ? 22.328 -30.203 -6.023 1 25.61 1 MET B O 1
ATOM 1446 N N . LEU B 1 2 ? 22.688 -30.344 -4.059 1 35.09 2 LEU B N 1
ATOM 1447 C CA . LEU B 1 2 ? 21.422 -29.906 -3.486 1 35.09 2 LEU B CA 1
ATOM 1448 C C . LEU B 1 2 ? 21.141 -28.453 -3.85 1 35.09 2 LEU B C 1
ATOM 1450 O O . LEU B 1 2 ? 21.953 -27.562 -3.561 1 35.09 2 LEU B O 1
ATOM 1454 N N . GLY B 1 3 ? 20.703 -28.141 -4.969 1 42.47 3 GLY B N 1
ATOM 1455 C CA . GLY B 1 3 ? 20.656 -26.797 -5.535 1 42.47 3 GLY B CA 1
ATOM 1456 C C . GLY B 1 3 ? 20.328 -25.734 -4.516 1 42.47 3 GLY B C 1
ATOM 1457 O O . GLY B 1 3 ? 19.656 -26.016 -3.516 1 42.47 3 GLY B O 1
ATOM 1458 N N . GLU B 1 4 ? 21.25 -24.844 -4.184 1 49.88 4 GLU B N 1
ATOM 1459 C CA . GLU B 1 4 ? 21.188 -23.734 -3.225 1 49.88 4 GLU B CA 1
ATOM 1460 C C . GLU B 1 4 ? 19.766 -23.156 -3.158 1 49.88 4 GLU B C 1
ATOM 1462 O O . GLU B 1 4 ? 19.203 -22.781 -4.188 1 49.88 4 GLU B O 1
ATOM 1467 N N . LYS B 1 5 ? 19.125 -23.562 -2.154 1 62.53 5 LYS B N 1
ATOM 1468 C CA . LYS B 1 5 ? 17.828 -22.969 -1.86 1 62.53 5 LYS B CA 1
ATOM 1469 C C . LYS B 1 5 ? 17.938 -21.453 -1.658 1 62.53 5 LYS B C 1
ATOM 1471 O O . LYS B 1 5 ? 18.875 -20.984 -0.993 1 62.53 5 LYS B O 1
ATOM 1476 N N . ILE B 1 6 ? 17.422 -20.812 -2.547 1 68.94 6 ILE B N 1
ATOM 1477 C CA . ILE B 1 6 ? 17.359 -19.375 -2.344 1 68.94 6 ILE B CA 1
ATOM 1478 C C . ILE B 1 6 ? 16.188 -19.016 -1.429 1 68.94 6 ILE B C 1
ATOM 1480 O O . ILE B 1 6 ? 15.055 -19.422 -1.689 1 68.94 6 ILE B O 1
ATOM 1484 N N . VAL B 1 7 ? 16.484 -18.562 -0.306 1 73.38 7 VAL B N 1
ATOM 1485 C CA . VAL B 1 7 ? 15.469 -18.234 0.692 1 73.38 7 VAL B CA 1
ATOM 1486 C C . VAL B 1 7 ? 15.312 -16.719 0.799 1 73.38 7 VAL B C 1
ATOM 1488 O O . VAL B 1 7 ? 16.297 -15.992 0.877 1 73.38 7 VAL B O 1
ATOM 1491 N N . TYR B 1 8 ? 14.156 -16.234 0.632 1 79.5 8 TYR B N 1
ATOM 1492 C CA . TYR B 1 8 ? 13.82 -14.844 0.898 1 79.5 8 TYR B CA 1
ATOM 1493 C C . TYR B 1 8 ? 12.875 -14.727 2.09 1 79.5 8 TYR B C 1
ATOM 1495 O O . TYR B 1 8 ? 11.789 -15.312 2.09 1 79.5 8 TYR B O 1
ATOM 1503 N N . ASP B 1 9 ? 13.328 -14.039 3.07 1 74.81 9 ASP B N 1
ATOM 1504 C CA . ASP B 1 9 ? 12.5 -13.727 4.234 1 74.81 9 ASP B CA 1
ATOM 1505 C C . ASP B 1 9 ? 11.93 -12.312 4.145 1 74.81 9 ASP B C 1
ATOM 1507 O O . ASP B 1 9 ? 12.625 -11.344 4.422 1 74.81 9 ASP B O 1
ATOM 1511 N N . ILE B 1 10 ? 10.68 -12.312 3.699 1 75.94 10 ILE B N 1
ATOM 1512 C CA . ILE B 1 10 ? 10.008 -11.023 3.588 1 75.94 10 ILE B CA 1
ATOM 1513 C C . ILE B 1 10 ? 9.25 -10.727 4.879 1 75.94 10 ILE B C 1
ATOM 1515 O O . ILE B 1 10 ? 8.039 -10.922 4.957 1 75.94 10 ILE B O 1
ATOM 1519 N N . VAL B 1 11 ? 9.867 -10.219 5.754 1 65.69 11 VAL B N 1
ATOM 1520 C CA . VAL B 1 11 ? 9.422 -10.086 7.137 1 65.69 11 VAL B CA 1
ATOM 1521 C C . VAL B 1 11 ? 8.148 -9.242 7.188 1 65.69 11 VAL B C 1
ATOM 1523 O O . VAL B 1 11 ? 7.176 -9.617 7.848 1 65.69 11 VAL B O 1
ATOM 1526 N N . LYS B 1 12 ? 8.117 -8.164 6.469 1 68.5 12 LYS B N 1
ATOM 1527 C CA . LYS B 1 12 ? 6.988 -7.238 6.527 1 68.5 12 LYS B CA 1
ATOM 1528 C C . LYS B 1 12 ? 5.707 -7.902 6.031 1 68.5 12 LYS B C 1
ATOM 1530 O O . LYS B 1 12 ? 4.609 -7.531 6.445 1 68.5 12 LYS B O 1
ATOM 1535 N N . GLU B 1 13 ? 5.926 -8.922 5.301 1 70.12 13 GLU B N 1
ATOM 1536 C CA . GLU B 1 13 ? 4.773 -9.625 4.746 1 70.12 13 GLU B CA 1
ATOM 1537 C C . GLU B 1 13 ? 4.488 -10.914 5.512 1 70.12 13 GLU B C 1
ATOM 1539 O O . GLU B 1 13 ? 3.455 -11.555 5.305 1 70.12 13 GLU B O 1
ATOM 1544 N N . GLY B 1 14 ? 5.395 -11.289 6.449 1 76.06 14 GLY B N 1
ATOM 1545 C CA . GLY B 1 14 ? 5.281 -12.578 7.121 1 76.06 14 GLY B CA 1
ATOM 1546 C C . GLY B 1 14 ? 5.445 -13.758 6.184 1 76.06 14 GLY B C 1
ATOM 1547 O O . GLY B 1 14 ? 4.77 -14.773 6.332 1 76.06 14 GLY B O 1
ATOM 1548 N N . GLU B 1 15 ? 6.238 -13.547 5.172 1 80.75 15 GLU B N 1
ATOM 1549 C CA . GLU B 1 15 ? 6.402 -14.578 4.145 1 80.75 15 GLU B CA 1
ATOM 1550 C C . GLU B 1 15 ? 7.867 -14.992 4.008 1 80.75 15 GLU B C 1
ATOM 1552 O O . GLU B 1 15 ? 8.766 -14.141 4.043 1 80.75 15 GLU B O 1
ATOM 1557 N N . LYS B 1 16 ? 8.07 -16.25 4.035 1 80.38 16 LYS B N 1
ATOM 1558 C CA . LYS B 1 16 ? 9.375 -16.812 3.701 1 80.38 16 LYS B CA 1
ATOM 1559 C C . LYS B 1 16 ? 9.289 -17.688 2.453 1 80.38 16 LYS B C 1
ATOM 1561 O O . LYS B 1 16 ? 8.484 -18.625 2.396 1 80.38 16 LYS B O 1
ATOM 1566 N N . LEU B 1 17 ? 10.109 -17.391 1.46 1 81.88 17 LEU B N 1
ATOM 1567 C CA . LEU B 1 17 ? 10.125 -18.109 0.191 1 81.88 17 LEU B CA 1
ATOM 1568 C C . LEU B 1 17 ? 11.344 -19.016 0.091 1 81.88 17 LEU B C 1
ATOM 1570 O O . LEU B 1 17 ? 12.453 -18.609 0.442 1 81.88 17 LEU B O 1
ATOM 1574 N N . VAL B 1 18 ? 11.039 -20.234 -0.33 1 80.81 18 VAL B N 1
ATOM 1575 C CA . VAL B 1 18 ? 12.125 -21.188 -0.583 1 80.81 18 VAL B CA 1
ATOM 1576 C C . VAL B 1 18 ? 11.969 -21.781 -1.979 1 80.81 18 VAL B C 1
ATOM 1578 O O . VAL B 1 18 ? 11.078 -22.609 -2.213 1 80.81 18 VAL B O 1
ATOM 1581 N N . PHE B 1 19 ? 12.828 -21.406 -2.828 1 76.06 19 PHE B N 1
ATOM 1582 C CA . PHE B 1 19 ? 12.82 -21.984 -4.168 1 76.06 19 PHE B CA 1
ATOM 1583 C C . PHE B 1 19 ? 13.703 -23.234 -4.23 1 76.06 19 PHE B C 1
ATOM 1585 O O . PHE B 1 19 ? 14.828 -23.219 -3.734 1 76.06 19 PHE B O 1
ATOM 1592 N N . HIS B 1 20 ? 13.094 -24.297 -4.719 1 72.19 20 HIS B N 1
ATOM 1593 C CA . HIS B 1 20 ? 13.82 -25.562 -4.805 1 72.19 20 HIS B CA 1
ATOM 1594 C C . HIS B 1 20 ? 14.656 -25.641 -6.078 1 72.19 20 HIS B C 1
ATOM 1596 O O . HIS B 1 20 ? 15.648 -26.359 -6.133 1 72.19 20 HIS B O 1
ATOM 1602 N N . SER B 1 21 ? 14.188 -25.031 -7.074 1 64.31 21 SER B N 1
ATOM 1603 C CA . SER B 1 21 ? 14.93 -24.922 -8.328 1 64.31 21 SER B CA 1
ATOM 1604 C C . SER B 1 21 ? 14.664 -23.594 -9.016 1 64.31 21 SER B C 1
ATOM 1606 O O . SER B 1 21 ? 13.742 -22.859 -8.633 1 64.31 21 SER B O 1
ATOM 1608 N N . MET B 1 22 ? 15.656 -23.109 -9.672 1 63.66 22 MET B N 1
ATOM 1609 C CA . MET B 1 22 ? 15.461 -21.891 -10.477 1 63.66 22 MET B CA 1
ATOM 1610 C C . MET B 1 22 ? 15.273 -22.25 -11.945 1 63.66 22 MET B C 1
ATOM 1612 O O . MET B 1 22 ? 16.219 -22.203 -12.734 1 63.66 22 MET B O 1
ATOM 1616 N N . PRO B 1 23 ? 14.094 -22.609 -12.211 1 63.38 23 PRO B N 1
ATOM 1617 C CA . PRO B 1 23 ? 13.906 -22.969 -13.617 1 63.38 23 PRO B CA 1
ATOM 1618 C C . PRO B 1 23 ? 13.953 -21.766 -14.547 1 63.38 23 PRO B C 1
ATOM 1620 O O . PRO B 1 23 ? 13.781 -20.625 -14.094 1 63.38 23 PRO B O 1
ATOM 1623 N N . ASP B 1 24 ? 14.383 -22.078 -15.781 1 68.38 24 ASP B N 1
ATOM 1624 C CA . ASP B 1 24 ? 14.273 -21.047 -16.812 1 68.38 24 ASP B CA 1
ATOM 1625 C C . ASP B 1 24 ? 12.812 -20.766 -17.141 1 68.38 24 ASP B C 1
ATOM 1627 O O . ASP B 1 24 ? 11.906 -21.453 -16.672 1 68.38 24 ASP B O 1
ATOM 1631 N N . SER B 1 25 ? 12.516 -19.656 -17.797 1 72.88 25 SER B N 1
ATOM 1632 C CA . SER B 1 25 ? 11.18 -19.188 -18.141 1 72.88 25 SER B CA 1
ATOM 1633 C C . SER B 1 25 ? 10.477 -20.156 -19.078 1 72.88 25 SER B C 1
ATOM 1635 O O . SER B 1 25 ? 9.25 -20.125 -19.203 1 72.88 25 SER B O 1
ATOM 1637 N N . LYS B 1 26 ? 11.18 -21.062 -19.75 1 77.94 26 LYS B N 1
ATOM 1638 C CA . LYS B 1 26 ? 10.594 -22 -20.703 1 77.94 26 LYS B CA 1
ATOM 1639 C C . LYS B 1 26 ? 10.219 -23.312 -20.031 1 77.94 26 LYS B C 1
ATOM 1641 O O . LYS B 1 26 ? 9.641 -24.203 -20.656 1 77.94 26 LYS B O 1
ATOM 1646 N N . ALA B 1 27 ? 10.539 -23.234 -18.781 1 80.56 27 ALA B N 1
ATOM 1647 C CA . ALA B 1 27 ? 10.219 -24.453 -18.062 1 80.56 27 ALA B CA 1
ATOM 1648 C C . ALA B 1 27 ? 8.711 -24.672 -17.984 1 80.56 27 ALA B C 1
ATOM 1650 O O . ALA B 1 27 ? 7.938 -23.703 -18.016 1 80.56 27 ALA B O 1
ATOM 1651 N N . ASN B 1 28 ? 8.312 -25.891 -17.969 1 86.81 28 ASN B N 1
ATOM 1652 C CA . ASN B 1 28 ? 6.895 -26.25 -17.938 1 86.81 28 ASN B CA 1
ATOM 1653 C C . ASN B 1 28 ? 6.254 -25.891 -16.609 1 86.81 28 ASN B C 1
ATOM 1655 O O . ASN B 1 28 ? 5.027 -25.812 -16.5 1 86.81 28 ASN B O 1
ATOM 1659 N N . MET B 1 29 ? 7.156 -25.719 -15.688 1 89.56 29 MET B N 1
ATOM 1660 C CA . MET B 1 29 ? 6.598 -25.422 -14.367 1 89.56 29 MET B CA 1
ATOM 1661 C C . MET B 1 29 ? 7.637 -24.766 -13.469 1 89.56 29 MET B C 1
ATOM 1663 O O . MET B 1 29 ? 8.836 -24.891 -13.703 1 89.56 29 MET B O 1
ATOM 1667 N N . VAL B 1 30 ? 7.203 -23.984 -12.523 1 89.31 30 VAL B N 1
ATOM 1668 C CA . VAL B 1 30 ? 8.008 -23.5 -11.398 1 89.31 30 VAL B CA 1
ATOM 1669 C C . VAL B 1 30 ? 7.34 -23.906 -10.086 1 89.31 30 VAL B C 1
ATOM 1671 O O . VAL B 1 30 ? 6.109 -23.875 -9.977 1 89.31 30 VAL B O 1
ATOM 1674 N N . GLU B 1 31 ? 8.172 -24.375 -9.211 1 89.88 31 GLU B N 1
ATOM 1675 C CA . GLU B 1 31 ? 7.695 -24.812 -7.902 1 89.88 31 GLU B CA 1
ATOM 1676 C C . GLU B 1 31 ? 8.531 -24.203 -6.781 1 89.88 31 GLU B C 1
ATOM 1678 O O . GLU B 1 31 ? 9.758 -24.125 -6.887 1 89.88 31 GLU B O 1
ATOM 1683 N N . PHE B 1 32 ? 7.895 -23.766 -5.734 1 89.62 32 PHE B N 1
ATOM 1684 C CA . PHE B 1 32 ? 8.594 -23.234 -4.574 1 89.62 32 PHE B CA 1
ATOM 1685 C C . PHE B 1 32 ? 7.75 -23.391 -3.314 1 89.62 32 PHE B C 1
ATOM 1687 O O . PHE B 1 32 ? 6.543 -23.609 -3.393 1 89.62 32 PHE B O 1
ATOM 1694 N N . ASP B 1 33 ? 8.398 -23.391 -2.23 1 90.94 33 ASP B N 1
ATOM 1695 C CA . ASP B 1 33 ? 7.711 -23.422 -0.942 1 90.94 33 ASP B CA 1
ATOM 1696 C C . ASP B 1 33 ? 7.578 -22.016 -0.357 1 90.94 33 ASP B C 1
ATOM 1698 O O . ASP B 1 33 ? 8.469 -21.188 -0.521 1 90.94 33 ASP B O 1
ATOM 1702 N N . CYS B 1 34 ? 6.496 -21.812 0.297 1 92.81 34 CYS B N 1
ATOM 1703 C CA . CYS B 1 34 ? 6.254 -20.547 0.968 1 92.81 34 CYS B CA 1
ATOM 1704 C C . CYS B 1 34 ? 5.668 -20.766 2.357 1 92.81 34 CYS B C 1
ATOM 1706 O O . CYS B 1 34 ? 4.77 -21.594 2.535 1 92.8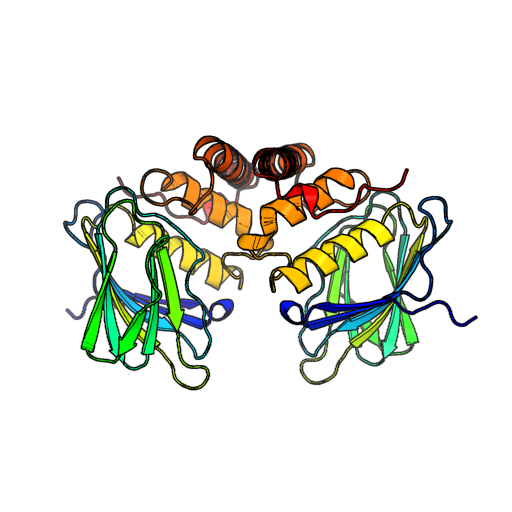1 34 CYS B O 1
ATOM 1708 N N . VAL B 1 35 ? 6.238 -20.109 3.254 1 91.75 35 VAL B N 1
ATOM 1709 C CA . VAL B 1 35 ? 5.723 -20.125 4.617 1 91.75 35 VAL B CA 1
ATOM 1710 C C . VAL B 1 35 ? 5.117 -18.766 4.953 1 91.75 35 VAL B C 1
ATOM 1712 O O . VAL B 1 35 ? 5.738 -17.719 4.719 1 91.75 35 VAL B O 1
ATOM 1715 N N . PHE B 1 36 ? 3.93 -18.797 5.48 1 92.5 36 PHE B N 1
ATOM 1716 C CA . PHE B 1 36 ? 3.219 -17.594 5.875 1 92.5 36 PHE B CA 1
ATOM 1717 C C . PHE B 1 36 ? 3.033 -17.547 7.391 1 92.5 36 PHE B C 1
ATOM 1719 O O . PHE B 1 36 ? 2.557 -18.5 7.992 1 92.5 36 PHE B O 1
ATOM 1726 N N . ALA B 1 37 ? 3.406 -16.484 7.969 1 90.94 37 ALA B N 1
ATOM 1727 C CA . ALA B 1 37 ? 3.232 -16.281 9.406 1 90.94 37 ALA B CA 1
ATOM 1728 C C . ALA B 1 37 ? 1.755 -16.281 9.789 1 90.94 37 ALA B C 1
ATOM 1730 O O . ALA B 1 37 ? 0.886 -16.125 8.922 1 90.94 37 ALA B O 1
ATOM 1731 N N . PRO B 1 38 ? 1.491 -16.547 11.078 1 91.44 38 PRO B N 1
ATOM 1732 C CA . PRO B 1 38 ? 0.099 -16.469 11.531 1 91.44 38 PRO B CA 1
ATOM 1733 C C . PRO B 1 38 ? -0.573 -15.156 11.141 1 91.44 38 PRO B C 1
ATOM 1735 O O . PRO B 1 38 ? 0 -14.086 11.352 1 91.44 38 PRO B O 1
ATOM 1738 N N . GLY B 1 39 ? -1.674 -15.25 10.492 1 88.5 39 GLY B N 1
ATOM 1739 C CA . GLY B 1 39 ? -2.457 -14.078 10.148 1 88.5 39 GLY B CA 1
ATOM 1740 C C . GLY B 1 39 ? -2.008 -13.414 8.859 1 88.5 39 GLY B C 1
ATOM 1741 O O . GLY B 1 39 ? -2.645 -12.469 8.383 1 88.5 39 GLY B O 1
ATOM 1742 N N . ALA B 1 40 ? -0.955 -13.906 8.273 1 87.75 40 ALA B N 1
ATOM 1743 C CA . ALA B 1 40 ? -0.421 -13.281 7.066 1 87.75 40 ALA B CA 1
ATOM 1744 C C . ALA B 1 40 ? -1.371 -13.461 5.887 1 87.75 40 ALA B C 1
ATOM 1746 O O . ALA B 1 40 ? -1.966 -14.531 5.719 1 87.75 40 ALA B O 1
ATOM 1747 N N . LYS B 1 41 ? -1.519 -12.406 5.145 1 86.31 41 LYS B N 1
ATOM 1748 C CA . LYS B 1 41 ? -2.305 -12.438 3.916 1 86.31 41 LYS B CA 1
ATOM 1749 C C . LYS B 1 41 ? -1.404 -12.57 2.691 1 86.31 41 LYS B C 1
ATOM 1751 O O . LYS B 1 41 ? -0.308 -12.008 2.654 1 86.31 41 LYS B O 1
ATOM 1756 N N . GLY B 1 42 ? -1.79 -13.383 1.766 1 87.75 42 GLY B N 1
ATOM 1757 C CA . GLY B 1 42 ? -1.125 -13.359 0.472 1 87.75 42 GLY B CA 1
ATOM 1758 C C . GLY B 1 42 ? -1.36 -12.078 -0.302 1 87.75 42 GLY B C 1
ATOM 1759 O O . GLY B 1 42 ? -1.852 -11.094 0.253 1 87.75 42 GLY B O 1
ATOM 1760 N N . PRO B 1 43 ? -0.903 -12.133 -1.519 1 88.56 43 PRO B N 1
ATOM 1761 C CA . PRO B 1 43 ? -1.194 -10.961 -2.355 1 88.56 43 PRO B CA 1
ATOM 1762 C C . PRO B 1 43 ? -2.691 -10.711 -2.512 1 88.56 43 PRO B C 1
ATOM 1764 O O . PRO B 1 43 ? -3.498 -11.633 -2.352 1 88.56 43 PRO B O 1
ATOM 1767 N N . GLY B 1 44 ? -3.061 -9.453 -2.678 1 87.56 44 GLY B N 1
ATOM 1768 C CA . GLY B 1 44 ? -4.445 -9.156 -3.002 1 87.56 44 GLY B CA 1
ATOM 1769 C C . GLY B 1 44 ? -4.953 -9.922 -4.211 1 87.56 44 GLY B C 1
ATOM 1770 O O . GLY B 1 44 ? -4.211 -10.695 -4.816 1 87.56 44 GLY B O 1
ATOM 1771 N N . PHE B 1 45 ? -6.176 -9.734 -4.527 1 92.25 45 PHE B N 1
ATOM 1772 C CA . PHE B 1 45 ? -6.77 -10.398 -5.688 1 92.25 45 PHE B CA 1
ATOM 1773 C C . PHE B 1 45 ? -5.938 -10.141 -6.938 1 92.25 45 PHE B C 1
ATOM 1775 O O . PHE B 1 45 ? -5.613 -8.992 -7.246 1 92.25 45 PHE B O 1
ATOM 1782 N N . HIS B 1 46 ? -5.578 -11.172 -7.613 1 95.62 46 HIS B N 1
ATOM 1783 C CA . HIS B 1 46 ? -4.777 -11.117 -8.828 1 95.62 46 HIS B CA 1
ATOM 1784 C C . HIS B 1 46 ? -5.176 -12.219 -9.805 1 95.62 46 HIS B C 1
ATOM 1786 O O . HIS B 1 46 ? -6.012 -13.07 -9.484 1 95.62 46 HIS B O 1
ATOM 1792 N N . VAL B 1 47 ? -4.562 -12.195 -11.008 1 96.81 47 VAL B N 1
ATOM 1793 C CA . VAL B 1 47 ? -4.891 -13.109 -12.094 1 96.81 47 VAL B CA 1
ATOM 1794 C C . VAL B 1 47 ? -3.613 -13.586 -12.781 1 96.81 47 VAL B C 1
ATOM 1796 O O . VAL B 1 47 ? -2.695 -12.797 -13.016 1 96.81 47 VAL B O 1
ATOM 1799 N N . HIS B 1 48 ? -3.492 -14.812 -12.961 1 98.06 48 HIS B N 1
ATOM 1800 C CA . HIS B 1 48 ? -2.574 -15.383 -13.945 1 98.06 48 HIS B CA 1
ATOM 1801 C C . HIS B 1 48 ? -3.301 -15.766 -15.227 1 98.06 48 HIS B C 1
ATOM 1803 O O . HIS B 1 48 ? -3.963 -16.797 -15.289 1 98.06 48 HIS B O 1
ATOM 1809 N N . PRO B 1 49 ? -3.072 -15 -16.266 1 97.62 49 PRO B N 1
ATOM 1810 C CA . PRO B 1 49 ? -3.871 -15.219 -17.469 1 97.62 49 PRO B CA 1
ATOM 1811 C C . PRO B 1 49 ? -3.537 -16.531 -18.172 1 97.62 49 PRO B C 1
ATOM 1813 O O . PRO B 1 49 ? -4.395 -17.125 -18.844 1 97.62 49 PRO B O 1
ATOM 1816 N N . LYS B 1 50 ? -2.35 -17.078 -17.969 1 97.38 50 LYS B N 1
ATOM 1817 C CA . LYS B 1 50 ? -1.881 -18.156 -18.828 1 97.38 50 LYS B CA 1
ATOM 1818 C C . LYS B 1 50 ? -1.406 -19.344 -17.984 1 97.38 50 LYS B C 1
ATOM 1820 O O . LYS B 1 50 ? -0.798 -20.281 -18.516 1 97.38 50 LYS B O 1
ATOM 1825 N N . GLN B 1 51 ? -1.57 -19.234 -16.688 1 97.81 51 GLN B N 1
ATOM 1826 C CA . GLN B 1 51 ? -0.976 -20.266 -15.844 1 97.81 51 GLN B CA 1
ATOM 1827 C C . GLN B 1 51 ? -2.018 -20.875 -14.914 1 97.81 51 GLN B C 1
ATOM 1829 O O . GLN B 1 51 ? -2.902 -20.172 -14.414 1 97.81 51 GLN B O 1
ATOM 1834 N N . THR B 1 52 ? -1.919 -22.141 -14.711 1 98.25 52 THR B N 1
ATOM 1835 C CA . THR B 1 52 ? -2.566 -22.797 -13.578 1 98.25 52 THR B CA 1
ATOM 1836 C C . THR B 1 52 ? -1.706 -22.672 -12.328 1 98.25 52 THR B C 1
ATOM 1838 O O . THR B 1 52 ? -0.507 -22.953 -12.359 1 98.25 52 THR B O 1
ATOM 1841 N N . GLU B 1 53 ? -2.23 -22.156 -11.273 1 98.19 53 GLU B N 1
ATOM 1842 C CA . GLU B 1 53 ? -1.546 -22.078 -9.984 1 98.19 53 GLU B CA 1
ATOM 1843 C C . GLU B 1 53 ? -2.117 -23.094 -8.992 1 98.19 53 GLU B C 1
ATOM 1845 O O . GLU B 1 53 ? -3.332 -23.156 -8.789 1 98.19 53 GLU B O 1
ATOM 1850 N N . THR B 1 54 ? -1.284 -23.922 -8.461 1 97.88 54 THR B N 1
ATOM 1851 C CA . THR B 1 54 ? -1.686 -24.953 -7.523 1 97.88 54 THR B CA 1
ATOM 1852 C C . THR B 1 54 ? -1.021 -24.75 -6.168 1 97.88 54 THR B C 1
ATOM 1854 O O . THR B 1 54 ? 0.197 -24.578 -6.086 1 97.88 54 THR B O 1
ATOM 1857 N N . PHE B 1 55 ? -1.82 -24.719 -5.137 1 98.19 55 PHE B N 1
ATOM 1858 C CA . PHE B 1 55 ? -1.342 -24.656 -3.762 1 98.19 55 PHE B CA 1
ATOM 1859 C C . PHE B 1 55 ? -1.534 -26 -3.066 1 98.19 55 PHE B C 1
ATOM 1861 O O . PHE B 1 55 ? -2.652 -26.516 -2.994 1 98.19 55 PHE B O 1
ATOM 1868 N N . TYR B 1 56 ? -0.533 -26.562 -2.648 1 97.5 56 TYR B N 1
ATOM 1869 C CA . TYR B 1 56 ? -0.584 -27.734 -1.779 1 97.5 56 TYR B CA 1
ATOM 1870 C C . TYR B 1 56 ? -0.264 -27.359 -0.338 1 97.5 56 TYR B C 1
ATOM 1872 O O . TYR B 1 56 ? 0.801 -26.812 -0.055 1 97.5 56 TYR B O 1
ATOM 1880 N N . VAL B 1 57 ? -1.203 -27.672 0.597 1 98.44 57 VAL B N 1
ATOM 1881 C CA . VAL B 1 57 ? -0.987 -27.312 1.995 1 98.44 57 VAL B CA 1
ATOM 1882 C C . VAL B 1 57 ? -0.095 -28.359 2.662 1 98.44 57 VAL B C 1
ATOM 1884 O O . VAL B 1 57 ? -0.535 -29.469 2.936 1 98.44 57 VAL B O 1
ATOM 1887 N N . VAL B 1 58 ? 1.088 -27.953 2.924 1 96.88 58 VAL B N 1
ATOM 1888 C CA . VAL B 1 58 ? 2.062 -28.844 3.553 1 96.88 58 VAL B CA 1
ATOM 1889 C C . VAL B 1 58 ? 1.811 -28.906 5.055 1 96.88 58 VAL B C 1
ATOM 1891 O O . VAL B 1 58 ? 1.877 -29.969 5.66 1 96.88 58 VAL B O 1
ATOM 1894 N N . ALA B 1 59 ? 1.541 -27.797 5.656 1 97.19 59 ALA B N 1
ATOM 1895 C CA . ALA B 1 59 ? 1.208 -27.672 7.074 1 97.19 59 ALA B CA 1
ATOM 1896 C C . ALA B 1 59 ? 0.329 -26.438 7.32 1 97.19 59 ALA B C 1
ATOM 1898 O O . ALA B 1 59 ? 0.435 -25.438 6.609 1 97.19 59 ALA B O 1
ATOM 1899 N N . GLY B 1 60 ? -0.471 -26.562 8.375 1 97.81 60 GLY B N 1
ATOM 1900 C CA . GLY B 1 60 ? -1.354 -25.453 8.703 1 97.81 60 GLY B CA 1
ATOM 1901 C C . GLY B 1 60 ? -2.662 -25.484 7.938 1 97.81 60 GLY B C 1
ATOM 1902 O O . GLY B 1 60 ? -3.148 -26.547 7.574 1 97.81 60 GLY B O 1
ATOM 1903 N N . LYS B 1 61 ? -3.279 -24.234 7.895 1 98.38 61 LYS B N 1
ATOM 1904 C CA . LYS B 1 61 ? -4.566 -24.062 7.227 1 98.38 61 LYS B CA 1
ATOM 1905 C C . LYS B 1 61 ? -4.547 -22.844 6.309 1 98.38 61 LYS B C 1
ATOM 1907 O O . LYS B 1 61 ? -3.99 -21.797 6.66 1 98.38 61 LYS B O 1
ATOM 1912 N N . MET B 1 62 ? -5.18 -23.016 5.145 1 98.06 62 MET B N 1
ATOM 1913 C CA . MET B 1 62 ? -5.176 -21.953 4.145 1 98.06 62 MET B CA 1
ATOM 1914 C C . MET B 1 62 ? -6.598 -21.547 3.779 1 98.06 62 MET B C 1
ATOM 1916 O O . MET B 1 62 ? -7.48 -22.391 3.654 1 98.06 62 MET B O 1
ATOM 1920 N N . ILE B 1 63 ? -6.777 -20.328 3.639 1 98.19 63 ILE B N 1
ATOM 1921 C CA . ILE B 1 63 ? -7.988 -19.828 2.992 1 98.19 63 ILE B CA 1
ATOM 1922 C C . ILE B 1 63 ? -7.707 -19.547 1.518 1 98.19 63 ILE B C 1
ATOM 1924 O O . ILE B 1 63 ? -6.758 -18.844 1.186 1 98.19 63 ILE B O 1
ATOM 1928 N N . GLY B 1 64 ? -8.43 -20.172 0.644 1 98.19 64 GLY B N 1
ATOM 1929 C CA . GLY B 1 64 ? -8.398 -19.891 -0.782 1 98.19 64 GLY B CA 1
ATOM 1930 C C . GLY B 1 64 ? -9.688 -19.266 -1.293 1 98.19 64 GLY B C 1
ATOM 1931 O O . GLY B 1 64 ? -10.781 -19.672 -0.909 1 98.19 64 GLY B O 1
ATOM 1932 N N . ARG B 1 65 ? -9.531 -18.281 -2.068 1 97.5 65 ARG B N 1
ATOM 1933 C CA . ARG B 1 65 ? -10.695 -17.594 -2.619 1 97.5 65 ARG B CA 1
ATOM 1934 C C . ARG B 1 65 ? -10.562 -17.422 -4.129 1 97.5 65 ARG B C 1
ATOM 1936 O O . ARG B 1 65 ? -9.539 -16.938 -4.617 1 97.5 65 ARG B O 1
ATOM 1943 N N . ILE B 1 66 ? -11.508 -17.859 -4.863 1 97.81 66 ILE B N 1
ATOM 1944 C CA . ILE B 1 66 ? -11.688 -17.531 -6.273 1 97.81 66 ILE B CA 1
ATOM 1945 C C . ILE B 1 66 ? -12.953 -16.688 -6.453 1 97.81 66 ILE B C 1
ATOM 1947 O O . ILE B 1 66 ? -14.008 -17.031 -5.922 1 97.81 66 ILE B O 1
ATOM 1951 N N . LYS B 1 67 ? -12.781 -15.617 -7.129 1 96 67 LYS B N 1
ATOM 1952 C CA . LYS B 1 67 ? -13.922 -14.719 -7.316 1 96 67 LYS B CA 1
ATOM 1953 C C . LYS B 1 67 ? -15.117 -15.469 -7.91 1 96 67 LYS B C 1
ATOM 1955 O O . LYS B 1 67 ? -14.969 -16.203 -8.883 1 96 67 LYS B O 1
ATOM 1960 N N . GLY B 1 68 ? -16.266 -15.227 -7.309 1 95.62 68 GLY B N 1
ATOM 1961 C CA . GLY B 1 68 ? -17.484 -15.859 -7.785 1 95.62 68 GLY B CA 1
ATOM 1962 C C . GLY B 1 68 ? -17.719 -17.234 -7.172 1 95.62 68 GLY B C 1
ATOM 1963 O O . GLY B 1 68 ? -18.734 -17.875 -7.445 1 95.62 68 GLY B O 1
ATOM 1964 N N . GLN B 1 69 ? -16.812 -17.75 -6.445 1 97.25 69 GLN B N 1
ATOM 1965 C CA . GLN B 1 69 ? -16.938 -19.047 -5.785 1 97.25 69 GLN B CA 1
ATOM 1966 C C . GLN B 1 69 ? -16.922 -18.891 -4.27 1 97.25 69 GLN B C 1
ATOM 1968 O O . GLN B 1 69 ? -16.547 -17.844 -3.748 1 97.25 69 GLN B O 1
ATOM 1973 N N . LYS B 1 70 ? -17.359 -19.891 -3.609 1 96.44 70 LYS B N 1
ATOM 1974 C CA . LYS B 1 70 ? -17.297 -19.922 -2.15 1 96.44 70 LYS B CA 1
ATOM 1975 C C . LYS B 1 70 ? -15.844 -20.047 -1.68 1 96.44 70 LYS B C 1
ATOM 1977 O O . LYS B 1 70 ? -15.047 -20.766 -2.281 1 96.44 70 LYS B O 1
ATOM 1982 N N . GLU B 1 71 ? -15.656 -19.344 -0.604 1 97.12 71 GLU B N 1
ATOM 1983 C CA . GLU B 1 71 ? -14.344 -19.453 0.037 1 97.12 71 GLU B CA 1
ATOM 1984 C C . GLU B 1 71 ? -14.078 -20.891 0.493 1 97.12 71 GLU B C 1
ATOM 1986 O O . GLU B 1 71 ? -14.984 -21.578 0.964 1 97.12 71 GLU B O 1
ATOM 1991 N N . LYS B 1 72 ? -12.812 -21.344 0.396 1 98.06 72 LYS B N 1
ATOM 1992 C CA . LYS B 1 72 ? -12.414 -22.672 0.833 1 98.06 72 LYS B CA 1
ATOM 1993 C C . LYS B 1 72 ? -11.383 -22.594 1.956 1 98.06 72 LYS B C 1
ATOM 1995 O O . LYS B 1 72 ? -10.461 -21.781 1.902 1 98.06 72 LYS B O 1
ATOM 2000 N N . VAL B 1 73 ? -11.625 -23.328 2.949 1 98.38 73 VAL B N 1
ATOM 2001 C CA . VAL B 1 73 ? -10.609 -23.531 3.971 1 98.38 73 VAL B CA 1
ATOM 2002 C C . VAL B 1 73 ? -9.93 -24.891 3.756 1 98.38 73 VAL B C 1
ATOM 2004 O O . VAL B 1 73 ? -10.586 -25.938 3.801 1 98.38 73 VAL B O 1
ATOM 2007 N N . LEU B 1 74 ? -8.688 -24.875 3.5 1 98.5 74 LEU B N 1
ATOM 2008 C CA . LEU B 1 74 ? -7.926 -26.062 3.162 1 98.5 74 LEU B CA 1
ATOM 2009 C C . LEU B 1 74 ? -7.062 -26.516 4.34 1 98.5 74 LEU B C 1
ATOM 2011 O O . LEU B 1 74 ? -6.43 -25.688 4.996 1 98.5 74 LEU B O 1
ATOM 2015 N N . GLN B 1 75 ? -7.059 -27.75 4.523 1 98.12 75 GLN B N 1
ATOM 2016 C CA . GLN B 1 75 ? -6.254 -28.359 5.574 1 98.12 75 GLN B CA 1
ATOM 2017 C C . GLN B 1 75 ? -4.988 -28.984 5 1 98.12 75 GLN B C 1
ATOM 2019 O O . GLN B 1 75 ? -4.836 -29.094 3.783 1 98.12 75 GLN B O 1
ATOM 2024 N N . GLN B 1 76 ? -4.059 -29.328 5.984 1 98.25 76 GLN B N 1
ATOM 2025 C CA . GLN B 1 76 ? -2.854 -30.031 5.582 1 98.25 76 GLN B CA 1
ATOM 2026 C C . GLN B 1 76 ? -3.188 -31.188 4.641 1 98.25 76 GLN B C 1
ATOM 2028 O O . GLN B 1 76 ? -4.113 -31.969 4.898 1 98.25 76 GLN B O 1
ATOM 2033 N N . GLY B 1 77 ? -2.465 -31.234 3.525 1 98.38 77 GLY B N 1
ATOM 2034 C CA . GLY B 1 77 ? -2.635 -32.312 2.582 1 98.38 77 GLY B CA 1
ATOM 2035 C C . GLY B 1 77 ? -3.6 -31.984 1.457 1 98.38 77 GLY B C 1
ATOM 2036 O O . GLY B 1 77 ? -3.643 -32.688 0.445 1 98.38 77 GLY B O 1
ATOM 2037 N N . GLU B 1 78 ? -4.355 -30.953 1.599 1 98.62 78 GLU B N 1
ATOM 2038 C CA . GLU B 1 78 ? -5.32 -30.562 0.572 1 98.62 78 GLU B CA 1
ATOM 2039 C C . GLU B 1 78 ? -4.695 -29.625 -0.454 1 98.62 78 GLU B C 1
ATOM 2041 O O . GLU B 1 78 ? -3.639 -29.047 -0.203 1 98.62 78 GLU B O 1
ATOM 2046 N N . THR B 1 79 ? -5.367 -29.656 -1.613 1 98.5 79 THR B N 1
ATOM 2047 C CA . THR B 1 79 ? -4.863 -28.859 -2.73 1 98.5 79 THR B CA 1
ATOM 2048 C C . THR B 1 79 ? -5.902 -27.828 -3.174 1 98.5 79 THR B C 1
ATOM 2050 O O . THR B 1 79 ? -7.102 -28.109 -3.178 1 98.5 79 THR B O 1
ATOM 2053 N N . PHE B 1 80 ? -5.473 -26.641 -3.504 1 98.5 80 PHE B N 1
ATOM 2054 C CA . PHE B 1 80 ? -6.254 -25.547 -4.086 1 98.5 80 PHE B CA 1
ATOM 2055 C C . PHE B 1 80 ? -5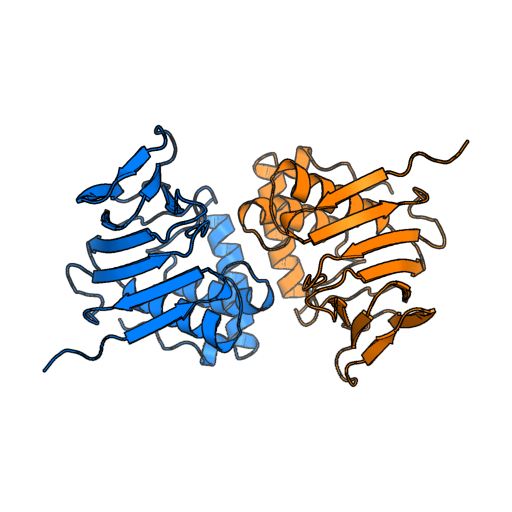.754 -25.219 -5.488 1 98.5 80 PHE B C 1
ATOM 2057 O O . PHE B 1 80 ? -4.613 -24.781 -5.66 1 98.5 80 PHE B O 1
ATOM 2064 N N . ILE B 1 81 ? -6.562 -25.484 -6.488 1 98.56 81 ILE B N 1
ATOM 2065 C CA . ILE B 1 81 ? -6.16 -25.297 -7.879 1 98.56 81 ILE B CA 1
ATOM 2066 C C . ILE B 1 81 ? -6.887 -24.078 -8.461 1 98.56 81 ILE B C 1
ATOM 2068 O O . ILE B 1 81 ? -8.117 -24.016 -8.43 1 98.56 81 ILE B O 1
ATOM 2072 N N . VAL B 1 82 ? -6.141 -23.156 -8.953 1 98.62 82 VAL B N 1
ATOM 2073 C CA . VAL B 1 82 ? -6.652 -21.953 -9.586 1 98.62 82 VAL B CA 1
ATOM 2074 C C . VAL B 1 82 ? -6.434 -22.016 -11.094 1 98.62 82 VAL B C 1
ATOM 2076 O O . VAL B 1 82 ? -5.293 -21.984 -11.562 1 98.62 82 VAL B O 1
ATOM 2079 N N . PRO B 1 83 ? -7.453 -22.141 -11.898 1 98.44 83 PRO B N 1
ATOM 2080 C CA . PRO B 1 83 ? -7.27 -22.203 -13.344 1 98.44 83 PRO B CA 1
ATOM 2081 C C . PRO B 1 83 ? -6.816 -20.875 -13.945 1 98.44 83 PRO B C 1
ATOM 2083 O O . PRO B 1 83 ? -7 -19.812 -13.328 1 98.44 83 PRO B O 1
ATOM 2086 N N . PRO B 1 84 ? -6.191 -20.953 -15.172 1 98.44 84 PRO B N 1
ATOM 2087 C CA . PRO B 1 84 ? -5.793 -19.719 -15.836 1 98.44 84 PRO B CA 1
ATOM 2088 C C . PRO B 1 84 ? -6.953 -18.734 -15.977 1 98.44 84 PRO B C 1
ATOM 2090 O O . PRO B 1 84 ? -8.078 -19.125 -16.297 1 98.44 84 PRO B O 1
ATOM 2093 N N . GLY B 1 85 ? -6.691 -17.453 -15.625 1 97.81 85 GLY B N 1
ATOM 2094 C CA . GLY B 1 85 ? -7.688 -16.422 -15.836 1 97.81 85 GLY B CA 1
ATOM 2095 C C . GLY B 1 85 ? -8.57 -16.188 -14.625 1 97.81 85 GLY B C 1
ATOM 2096 O O . GLY B 1 85 ? -9.297 -15.188 -14.57 1 97.81 85 GLY B O 1
ATOM 2097 N N . ALA B 1 86 ? -8.531 -17.031 -13.609 1 98.25 86 ALA B N 1
ATOM 2098 C CA . ALA B 1 86 ? -9.375 -16.891 -12.43 1 98.25 86 ALA B CA 1
ATOM 2099 C C . ALA B 1 86 ? -8.812 -15.82 -11.492 1 98.25 86 ALA B C 1
ATOM 2101 O O . ALA B 1 86 ? -7.613 -15.797 -11.211 1 98.25 86 ALA B O 1
ATOM 2102 N N . ILE B 1 87 ? -9.664 -14.93 -11.047 1 97.56 87 ILE B N 1
ATOM 2103 C CA . ILE B 1 87 ? -9.289 -13.969 -10.016 1 97.56 87 ILE B CA 1
ATOM 2104 C C . ILE B 1 87 ? -9.273 -14.656 -8.648 1 97.56 87 ILE B C 1
ATOM 2106 O O . ILE B 1 87 ? -10.273 -15.242 -8.234 1 97.56 87 ILE B O 1
ATOM 2110 N N . HIS B 1 88 ? -8.148 -14.523 -7.98 1 97.81 88 HIS B N 1
ATOM 2111 C CA . HIS B 1 88 ? -8.039 -15.32 -6.762 1 97.81 88 HIS B CA 1
ATOM 2112 C C . HIS B 1 88 ? -7.102 -14.648 -5.758 1 97.81 88 HIS B C 1
ATOM 2114 O O . HIS B 1 88 ? -6.395 -13.703 -6.098 1 97.81 88 HIS B O 1
ATOM 2120 N N . THR B 1 89 ? -7.246 -15.016 -4.488 1 96.19 89 THR B N 1
ATOM 2121 C CA . THR B 1 89 ? -6.332 -14.695 -3.398 1 96.19 89 THR B CA 1
ATOM 2122 C C . THR B 1 89 ? -6.293 -15.828 -2.375 1 96.19 89 THR B C 1
ATOM 2124 O O . THR B 1 89 ? -7.02 -16.812 -2.504 1 96.19 89 THR B O 1
ATOM 2127 N N . PHE B 1 90 ? -5.371 -15.727 -1.508 1 96.44 90 PHE B N 1
ATOM 2128 C CA . PHE B 1 90 ? -5.215 -16.734 -0.459 1 96.44 90 PHE B CA 1
ATOM 2129 C C . PHE B 1 90 ? -4.621 -16.109 0.798 1 96.44 90 PHE B C 1
ATOM 2131 O O . PHE B 1 90 ? -4.09 -14.992 0.757 1 96.44 90 PHE B O 1
ATOM 2138 N N . SER B 1 91 ? -4.723 -16.781 1.904 1 95.25 91 SER B N 1
ATOM 2139 C CA . SER B 1 91 ? -4.168 -16.312 3.168 1 95.25 91 SER B CA 1
ATOM 2140 C C . SER B 1 91 ? -4.016 -17.438 4.168 1 95.25 91 SER B C 1
ATOM 2142 O O . SER B 1 91 ? -4.559 -18.531 3.967 1 95.25 91 SER B O 1
ATOM 2144 N N . ASN B 1 92 ? -3.166 -17.188 5.16 1 94.75 92 ASN B N 1
ATOM 2145 C CA . ASN B 1 92 ? -3.131 -18.078 6.316 1 94.75 92 ASN B CA 1
ATOM 2146 C C . ASN B 1 92 ? -4.422 -18 7.125 1 94.75 92 ASN B C 1
ATOM 2148 O O . ASN B 1 92 ? -4.797 -16.922 7.594 1 94.75 92 ASN B O 1
ATOM 2152 N N . ALA B 1 93 ? -5.016 -19.062 7.324 1 96.19 93 ALA B N 1
ATOM 2153 C CA . ALA B 1 93 ? -6.316 -19.094 7.992 1 96.19 93 ALA B CA 1
ATOM 2154 C C . ALA B 1 93 ? -6.16 -18.953 9.508 1 96.19 93 ALA B C 1
ATOM 2156 O O . ALA B 1 93 ? -7.129 -18.672 10.211 1 96.19 93 ALA B O 1
ATOM 2157 N N . SER B 1 94 ? -4.992 -19.281 9.961 1 95 94 SER B N 1
ATOM 2158 C CA . SER B 1 94 ? -4.77 -19.328 11.398 1 95 94 SER B CA 1
ATOM 2159 C C . SER B 1 94 ? -4.141 -18.031 11.906 1 95 94 SER B C 1
ATOM 2161 O O . SER B 1 94 ? -3.26 -17.469 11.258 1 95 94 SER B O 1
ATOM 2163 N N . LYS B 1 95 ? -4.547 -17.625 13.07 1 91.69 95 LYS B N 1
ATOM 2164 C CA . LYS B 1 95 ? -3.949 -16.469 13.734 1 91.69 95 LYS B CA 1
ATOM 2165 C C . LYS B 1 95 ? -2.818 -16.891 14.664 1 91.69 95 LYS B C 1
ATOM 2167 O O . LYS B 1 95 ? -2.088 -16.047 15.188 1 91.69 95 LYS B O 1
ATOM 2172 N N . ASP B 1 96 ? -2.588 -18.125 14.797 1 92.56 96 ASP B N 1
ATOM 2173 C CA . ASP B 1 96 ? -1.651 -18.578 15.82 1 92.56 96 ASP B CA 1
ATOM 2174 C C . ASP B 1 96 ? -0.606 -19.531 15.219 1 92.56 96 ASP B C 1
ATOM 2176 O O . ASP B 1 96 ? 0.455 -19.734 15.812 1 92.56 96 ASP B O 1
ATOM 2180 N N . GLN B 1 97 ? -0.896 -20.125 14.133 1 93.69 97 GLN B N 1
ATOM 2181 C CA . GLN B 1 97 ? 0.003 -21.109 13.523 1 93.69 97 GLN B CA 1
ATOM 2182 C C . GLN B 1 97 ? 0.433 -20.672 12.125 1 93.69 97 GLN B C 1
ATOM 2184 O O . GLN B 1 97 ? -0.358 -20.094 11.383 1 93.69 97 GLN B O 1
ATOM 2189 N N . PRO B 1 98 ? 1.639 -20.984 11.781 1 94.19 98 PRO B N 1
ATOM 2190 C CA . PRO B 1 98 ? 2.074 -20.688 10.414 1 94.19 98 PRO B CA 1
ATOM 2191 C C . PRO B 1 98 ? 1.409 -21.578 9.375 1 94.19 98 PRO B C 1
ATOM 2193 O O . PRO B 1 98 ? 0.859 -22.625 9.719 1 94.19 98 PRO B O 1
ATOM 2196 N N . LEU B 1 99 ? 1.385 -21.109 8.141 1 95.75 99 LEU B N 1
ATOM 2197 C CA . LEU B 1 99 ? 0.948 -21.859 6.969 1 95.75 99 LEU B CA 1
ATOM 2198 C C . LEU B 1 99 ? 2.123 -22.156 6.043 1 95.75 99 LEU B C 1
ATOM 2200 O O . LEU B 1 99 ? 2.85 -21.25 5.641 1 95.75 99 LEU B O 1
ATOM 2204 N N . GLU B 1 100 ? 2.383 -23.438 5.809 1 94.62 100 GLU B N 1
ATOM 2205 C CA . GLU B 1 100 ? 3.375 -23.844 4.816 1 94.62 100 GLU B CA 1
ATOM 2206 C C . GLU B 1 100 ? 2.705 -24.422 3.572 1 94.62 100 GLU B C 1
ATOM 2208 O O . GLU B 1 100 ? 1.906 -25.359 3.664 1 94.62 100 GLU B O 1
ATOM 2213 N N . THR B 1 101 ? 3.037 -23.812 2.486 1 96.62 101 THR B N 1
ATOM 2214 C CA . THR B 1 101 ? 2.457 -24.266 1.227 1 96.62 101 THR B CA 1
ATOM 2215 C C . THR B 1 101 ? 3.551 -24.578 0.209 1 96.62 101 THR B C 1
ATOM 2217 O O . THR B 1 101 ? 4.645 -24.016 0.276 1 96.62 101 THR B O 1
ATOM 2220 N N . ARG B 1 102 ? 3.268 -25.531 -0.634 1 94.56 102 ARG B N 1
ATOM 2221 C CA . ARG B 1 102 ? 3.988 -25.719 -1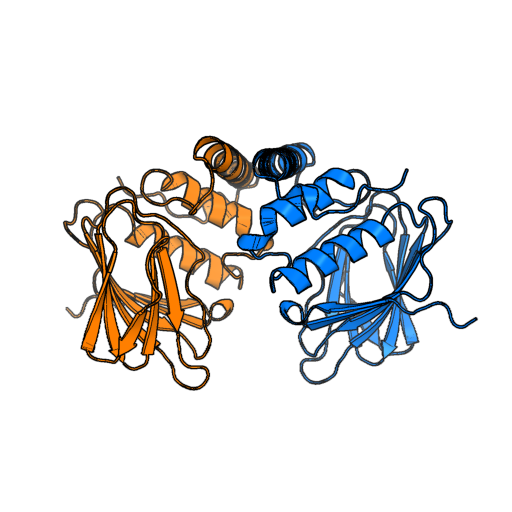.888 1 94.56 102 ARG B CA 1
ATOM 2222 C C . ARG B 1 102 ? 3.197 -25.172 -3.066 1 94.56 102 ARG B C 1
ATOM 2224 O O . ARG B 1 102 ? 2.068 -25.594 -3.32 1 94.56 102 ARG B O 1
ATOM 2231 N N . ILE B 1 103 ? 3.764 -24.234 -3.738 1 95.88 103 ILE B N 1
ATOM 2232 C CA . ILE B 1 103 ? 3.072 -23.531 -4.816 1 95.88 103 ILE B CA 1
ATOM 2233 C C . ILE B 1 103 ? 3.705 -23.906 -6.156 1 95.88 103 ILE B C 1
ATOM 2235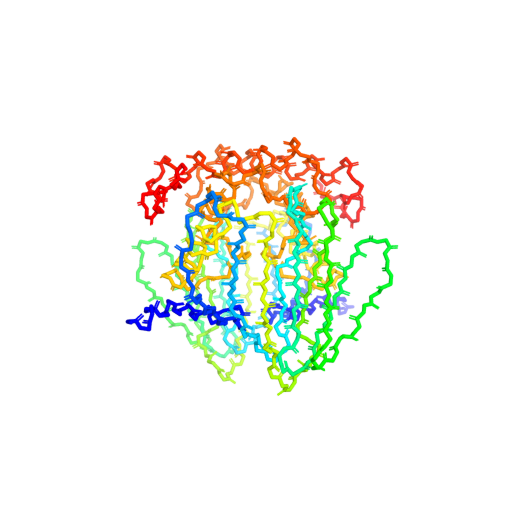 O O . ILE B 1 103 ? 4.93 -23.906 -6.289 1 95.88 103 ILE B O 1
ATOM 2239 N N . THR B 1 104 ? 2.863 -24.234 -7.102 1 93.75 104 THR B N 1
ATOM 2240 C CA . THR B 1 104 ? 3.305 -24.562 -8.453 1 93.75 104 THR B CA 1
ATOM 2241 C C . THR B 1 104 ? 2.559 -23.719 -9.484 1 93.75 104 THR B C 1
ATOM 2243 O O . THR B 1 104 ? 1.345 -23.547 -9.383 1 93.75 104 THR B O 1
ATOM 2246 N N . LEU B 1 105 ? 3.309 -23.188 -10.391 1 95.38 105 LEU B N 1
ATOM 2247 C CA . LEU B 1 105 ? 2.707 -22.547 -11.547 1 95.38 105 LEU B CA 1
ATOM 2248 C C . LEU B 1 105 ? 3.074 -23.266 -12.836 1 95.38 105 LEU B C 1
ATOM 2250 O O . LEU B 1 105 ? 4.238 -23.625 -13.047 1 95.38 105 LEU B O 1
ATOM 2254 N N . GLU B 1 106 ? 2.053 -23.484 -13.609 1 95.12 106 GLU B N 1
ATOM 2255 C CA . GLU B 1 106 ? 2.221 -24.156 -14.891 1 95.12 106 GLU B CA 1
ATOM 2256 C C . GLU B 1 106 ? 1.561 -23.375 -16.016 1 95.12 106 GLU B C 1
ATOM 2258 O O . GLU B 1 106 ? 0.341 -23.188 -16.031 1 95.12 106 GLU B O 1
ATOM 2263 N N . PRO B 1 107 ? 2.297 -23.016 -17.141 1 95.19 107 PRO B N 1
ATOM 2264 C CA . PRO B 1 107 ? 3.752 -23.109 -17.281 1 95.19 107 PRO B CA 1
ATOM 2265 C C . PRO B 1 107 ? 4.496 -22.156 -16.359 1 95.19 107 PRO B C 1
ATOM 2267 O O . PRO B 1 107 ? 3.871 -21.391 -15.625 1 95.19 107 PRO B O 1
ATOM 2270 N N . ALA B 1 108 ? 5.758 -22.234 -16.219 1 91.62 108 ALA B N 1
ATOM 2271 C CA . ALA B 1 108 ? 6.578 -21.422 -15.328 1 91.62 108 ALA B CA 1
ATOM 2272 C C . ALA B 1 108 ? 6.527 -19.953 -15.719 1 91.62 108 ALA B C 1
ATOM 2274 O O . ALA B 1 108 ? 6.359 -19.078 -14.859 1 91.62 108 ALA B O 1
ATOM 2275 N N . LEU B 1 109 ? 6.73 -19.688 -17.047 1 93 109 LEU B N 1
ATOM 2276 C CA . LEU B 1 109 ? 6.918 -18.344 -17.547 1 93 109 LEU B CA 1
ATOM 2277 C C . LEU B 1 109 ? 7.973 -17.594 -16.75 1 93 109 LEU B C 1
ATOM 2279 O O . LEU B 1 109 ? 9.07 -18.109 -16.516 1 93 109 LEU B O 1
ATOM 2283 N N . HIS B 1 110 ? 7.711 -16.328 -16.406 1 93.06 110 HIS B N 1
ATOM 2284 C CA . HIS B 1 110 ? 8.719 -15.562 -15.68 1 93.06 110 HIS B CA 1
ATOM 2285 C C . HIS B 1 110 ? 8.352 -15.414 -14.203 1 93.06 110 HIS B C 1
ATOM 2287 O O . HIS B 1 110 ? 8.703 -14.414 -13.57 1 93.06 110 HIS B O 1
ATOM 2293 N N . PHE B 1 111 ? 7.66 -16.359 -13.719 1 92.81 111 PHE B N 1
ATOM 2294 C CA . PHE B 1 111 ? 7.133 -16.219 -12.367 1 92.81 111 PHE B CA 1
ATOM 2295 C C . PHE B 1 111 ? 8.258 -16.25 -11.344 1 92.81 111 PHE B C 1
ATOM 2297 O O . PHE B 1 111 ? 8.219 -15.516 -10.352 1 92.81 111 PHE B O 1
ATOM 2304 N N . GLN B 1 112 ? 9.141 -17.047 -11.555 1 88 112 GLN B N 1
ATOM 2305 C CA . GLN B 1 112 ? 10.266 -17.078 -10.617 1 88 112 GLN B CA 1
ATOM 2306 C C . GLN B 1 112 ? 10.969 -15.734 -10.562 1 88 112 GLN B C 1
ATOM 2308 O O . GLN B 1 112 ? 11.344 -15.266 -9.484 1 88 112 GLN B O 1
ATOM 2313 N N . TRP B 1 113 ? 11.289 -15.195 -11.703 1 90.25 113 TRP B N 1
ATOM 2314 C CA . TRP B 1 113 ? 11.898 -13.875 -11.758 1 90.25 113 TRP B CA 1
ATOM 2315 C C . TRP B 1 113 ? 11.055 -12.852 -11 1 90.25 113 TRP B C 1
ATOM 2317 O O . TRP B 1 113 ? 11.586 -12.055 -10.227 1 90.25 113 TRP B O 1
ATOM 2327 N N . PHE B 1 114 ? 9.789 -12.883 -11.242 1 93.88 114 PHE B N 1
ATOM 2328 C CA . PHE B 1 114 ? 8.852 -11.969 -10.602 1 93.88 114 PHE B CA 1
ATOM 2329 C C . PHE B 1 114 ? 8.961 -12.055 -9.086 1 93.88 114 PHE B C 1
ATOM 2331 O O . PHE B 1 114 ? 9.125 -11.039 -8.414 1 93.88 114 PHE B O 1
ATOM 2338 N N . MET B 1 115 ? 8.898 -13.305 -8.594 1 90.88 115 MET B N 1
ATOM 2339 C CA . MET B 1 115 ? 8.922 -13.508 -7.148 1 90.88 115 MET B CA 1
ATOM 2340 C C . MET B 1 115 ? 10.281 -13.125 -6.566 1 90.88 115 MET B C 1
ATOM 2342 O O . MET B 1 115 ? 10.352 -12.492 -5.512 1 90.88 115 MET B O 1
ATOM 2346 N N . THR B 1 116 ? 11.273 -13.461 -7.23 1 87.81 116 THR B N 1
ATOM 2347 C CA . THR B 1 116 ? 12.625 -13.211 -6.738 1 87.81 116 THR B CA 1
ATOM 2348 C C . THR B 1 116 ? 12.914 -11.711 -6.68 1 87.81 116 THR B C 1
ATOM 2350 O O . THR B 1 116 ? 13.359 -11.203 -5.648 1 87.81 116 THR B O 1
ATOM 2353 N N . GLU B 1 117 ? 12.664 -11.008 -7.75 1 91.75 117 GLU B N 1
ATOM 2354 C CA . GLU B 1 117 ? 12.945 -9.57 -7.781 1 91.75 117 GLU B CA 1
ATOM 2355 C C . GLU B 1 117 ? 12.039 -8.805 -6.828 1 91.75 117 GLU B C 1
ATOM 2357 O O . GLU B 1 117 ? 12.461 -7.824 -6.211 1 91.75 117 GLU B O 1
ATOM 2362 N N . SER B 1 118 ? 10.82 -9.234 -6.75 1 92.06 118 SER B N 1
ATOM 2363 C CA . SER B 1 118 ? 9.93 -8.617 -5.773 1 92.06 118 SER B CA 1
ATOM 2364 C C . SER B 1 118 ? 10.445 -8.805 -4.352 1 92.06 118 SER B C 1
ATOM 2366 O O . SER B 1 118 ? 10.453 -7.867 -3.555 1 92.06 118 SER B O 1
ATOM 2368 N N . ALA B 1 119 ? 10.867 -10.016 -4.074 1 89 119 ALA B N 1
ATOM 2369 C CA . ALA B 1 119 ? 11.398 -10.328 -2.746 1 89 119 ALA B CA 1
ATOM 2370 C C . ALA B 1 119 ? 12.648 -9.508 -2.445 1 89 119 ALA B C 1
ATOM 2372 O O . ALA B 1 119 ? 12.812 -9 -1.335 1 89 119 ALA B O 1
ATOM 2373 N N . LYS B 1 120 ? 13.508 -9.406 -3.389 1 89.06 120 LYS B N 1
ATOM 2374 C CA . LYS B 1 120 ? 14.727 -8.633 -3.205 1 89.06 120 LYS B CA 1
ATOM 2375 C C . LYS B 1 120 ? 14.414 -7.176 -2.869 1 89.06 120 LYS B C 1
ATOM 2377 O O . LYS B 1 120 ? 15.008 -6.602 -1.955 1 89.06 120 LYS B O 1
ATOM 2382 N N . VAL B 1 121 ? 13.492 -6.617 -3.654 1 90.75 121 VAL B N 1
ATOM 2383 C CA . VAL B 1 121 ? 13.094 -5.234 -3.412 1 90.75 121 VAL B CA 1
ATOM 2384 C C . VAL B 1 121 ? 12.516 -5.102 -2.006 1 90.75 121 VAL B C 1
ATOM 2386 O O . VAL B 1 121 ? 12.883 -4.191 -1.26 1 90.75 121 VAL B O 1
ATOM 2389 N N . ALA B 1 122 ? 11.625 -6.031 -1.651 1 87.5 122 ALA B N 1
ATOM 2390 C CA . ALA B 1 122 ? 10.961 -5.984 -0.35 1 87.5 122 ALA B CA 1
ATOM 2391 C C . ALA B 1 122 ? 11.977 -6.082 0.785 1 87.5 122 ALA B C 1
ATOM 2393 O O . ALA B 1 122 ? 11.867 -5.375 1.789 1 87.5 122 ALA B O 1
ATOM 2394 N N . VAL B 1 123 ? 12.914 -6.953 0.643 1 85.62 123 VAL B N 1
ATOM 2395 C CA . VAL B 1 123 ? 13.914 -7.184 1.677 1 85.62 123 VAL B CA 1
ATOM 2396 C C . VAL B 1 123 ? 14.867 -5.992 1.753 1 85.62 123 VAL B C 1
ATOM 2398 O O . VAL B 1 123 ? 15.117 -5.461 2.836 1 85.62 123 VAL B O 1
ATOM 2401 N N . GLU B 1 124 ? 15.383 -5.59 0.621 1 85.38 124 GLU B N 1
ATOM 2402 C CA . GLU B 1 124 ? 16.375 -4.516 0.578 1 85.38 124 GLU B CA 1
ATOM 2403 C C . GLU B 1 124 ? 15.797 -3.211 1.117 1 85.38 124 GLU B C 1
ATOM 2405 O O . GLU B 1 124 ? 16.469 -2.477 1.842 1 85.38 124 GLU B O 1
ATOM 2410 N N . LYS B 1 125 ? 14.578 -2.934 0.801 1 85.12 125 LYS B N 1
ATOM 2411 C CA . LYS B 1 125 ? 13.969 -1.662 1.186 1 85.12 125 LYS B CA 1
ATOM 2412 C C . LYS B 1 125 ? 13.148 -1.807 2.465 1 85.12 125 LYS B C 1
ATOM 2414 O O . LYS B 1 125 ? 12.578 -0.831 2.957 1 85.12 125 LYS B O 1
ATOM 2419 N N . ASN B 1 126 ? 13.062 -3.049 2.918 1 81.56 126 ASN B N 1
ATOM 2420 C CA . ASN B 1 126 ? 12.266 -3.332 4.105 1 81.56 126 ASN B CA 1
ATOM 2421 C C . ASN B 1 126 ? 10.844 -2.801 3.967 1 81.56 126 ASN B C 1
ATOM 2423 O O . ASN B 1 126 ? 10.375 -2.049 4.82 1 81.56 126 ASN B O 1
ATOM 2427 N N . CYS B 1 127 ? 10.203 -3.184 2.85 1 80.5 127 CYS B N 1
ATOM 2428 C CA . CYS B 1 127 ? 8.867 -2.693 2.537 1 80.5 127 CYS B CA 1
ATOM 2429 C C . CYS B 1 127 ? 7.922 -3.85 2.232 1 80.5 127 CYS B C 1
ATOM 2431 O O . CYS B 1 127 ? 8.367 -4.984 2.035 1 80.5 127 CYS B O 1
ATOM 2433 N N . SER B 1 128 ? 6.676 -3.477 2.338 1 74.94 128 SER B N 1
ATOM 2434 C CA . SER B 1 128 ? 5.641 -4.402 1.898 1 74.94 128 SER B CA 1
ATOM 2435 C C . SER B 1 128 ? 5.203 -4.109 0.466 1 74.94 128 SER B C 1
ATOM 2437 O O . SER B 1 128 ? 5.5 -3.039 -0.069 1 74.94 128 SER B O 1
ATOM 2439 N N . ARG B 1 129 ? 4.621 -5.098 -0.188 1 69.62 129 ARG B N 1
ATOM 2440 C CA . ARG B 1 129 ? 4.164 -5 -1.571 1 69.62 129 ARG B CA 1
ATOM 2441 C C . ARG B 1 129 ? 3.262 -3.785 -1.767 1 69.62 129 ARG B C 1
ATOM 2443 O O . ARG B 1 129 ? 3.182 -3.234 -2.867 1 69.62 129 ARG B O 1
ATOM 2450 N N . ASN B 1 130 ? 2.723 -3.346 -0.722 1 65.38 130 ASN B N 1
ATOM 2451 C CA . ASN B 1 130 ? 1.75 -2.264 -0.846 1 65.38 130 ASN B CA 1
ATOM 2452 C C . ASN B 1 130 ? 2.295 -0.953 -0.286 1 65.38 130 ASN B C 1
ATOM 2454 O O . ASN B 1 130 ? 1.567 0.038 -0.196 1 65.38 130 ASN B O 1
ATOM 2458 N N . ASP B 1 131 ? 3.557 -1 0.082 1 73.69 131 ASP B N 1
ATOM 2459 C CA . ASP B 1 131 ? 4.191 0.207 0.599 1 73.69 131 ASP B CA 1
ATOM 2460 C C . ASP B 1 131 ? 4.57 1.157 -0.536 1 73.69 131 ASP B C 1
ATOM 2462 O O . ASP B 1 131 ? 5.141 0.734 -1.544 1 73.69 131 ASP B O 1
ATOM 2466 N N . LEU B 1 132 ? 4.293 2.361 -0.352 1 74.69 132 LEU B N 1
ATOM 2467 C CA . LEU B 1 132 ? 4.523 3.381 -1.37 1 74.69 132 LEU B CA 1
ATOM 2468 C C . LEU B 1 132 ? 6.008 3.516 -1.679 1 74.69 132 LEU B C 1
ATOM 2470 O O . LEU B 1 132 ? 6.387 3.895 -2.789 1 74.69 132 LEU B O 1
ATOM 2474 N N . THR B 1 133 ? 6.859 3.238 -0.765 1 78.12 133 THR B N 1
ATOM 2475 C CA . THR B 1 133 ? 8.297 3.408 -0.937 1 78.12 133 THR B CA 1
ATOM 2476 C C . THR B 1 133 ? 8.836 2.438 -1.983 1 78.12 133 THR B C 1
ATOM 2478 O O . THR B 1 133 ? 9.836 2.727 -2.652 1 78.12 133 THR B O 1
ATOM 2481 N N . CYS B 1 134 ? 8.117 1.352 -2.166 1 87.44 134 CYS B N 1
ATOM 2482 C CA . CYS B 1 134 ? 8.609 0.355 -3.111 1 87.44 134 CYS B CA 1
ATOM 2483 C C . CYS B 1 134 ? 7.762 0.338 -4.375 1 87.44 134 CYS B C 1
ATOM 2485 O O . CYS B 1 134 ? 8.062 -0.391 -5.32 1 87.44 134 CYS B O 1
ATOM 2487 N N . LEU B 1 135 ? 6.824 1.128 -4.414 1 89.06 135 LEU B N 1
ATOM 2488 C CA . LEU B 1 135 ? 5.812 1.093 -5.469 1 89.06 135 LEU B CA 1
ATOM 2489 C C . LEU B 1 135 ? 6.453 1.244 -6.844 1 89.06 135 LEU B C 1
ATOM 2491 O O . LEU B 1 135 ? 6.086 0.541 -7.785 1 89.06 135 LEU B O 1
ATOM 2495 N N . PRO B 1 136 ? 7.48 2.145 -6.973 1 91.44 136 PRO B N 1
ATOM 2496 C CA . PRO B 1 136 ? 8.047 2.268 -8.312 1 91.44 136 PRO B CA 1
ATOM 2497 C C . PRO B 1 136 ? 8.75 0.99 -8.781 1 91.44 136 PRO B C 1
ATOM 2499 O O . PRO B 1 136 ? 8.586 0.574 -9.93 1 91.44 136 PRO B O 1
ATOM 2502 N N . GLU B 1 137 ? 9.555 0.414 -7.867 1 94.25 137 GLU B N 1
ATOM 2503 C CA . GLU B 1 137 ? 10.25 -0.822 -8.219 1 94.25 137 GLU B CA 1
ATOM 2504 C C . GLU B 1 137 ? 9.258 -1.96 -8.461 1 94.25 137 GLU B C 1
ATOM 2506 O O . GLU B 1 137 ? 9.375 -2.697 -9.438 1 94.25 137 GLU B O 1
ATOM 2511 N N . MET B 1 138 ? 8.297 -2.014 -7.559 1 93.56 138 MET B N 1
ATOM 2512 C CA . MET B 1 138 ? 7.297 -3.062 -7.715 1 93.56 138 MET B CA 1
ATOM 2513 C C . MET B 1 138 ? 6.484 -2.85 -8.984 1 93.56 138 MET B C 1
ATOM 2515 O O . MET B 1 138 ? 6.18 -3.807 -9.703 1 93.56 138 MET B O 1
ATOM 2519 N N . GLY B 1 139 ? 6.145 -1.63 -9.242 1 94.69 139 GLY B N 1
ATOM 2520 C CA . GLY B 1 139 ? 5.445 -1.312 -10.477 1 94.69 139 GLY B CA 1
ATOM 2521 C C . GLY B 1 139 ? 6.234 -1.678 -11.719 1 94.69 139 GLY B C 1
ATOM 2522 O O . GLY B 1 139 ? 5.664 -2.148 -12.703 1 94.69 139 GLY B O 1
ATOM 2523 N N . TYR B 1 140 ? 7.531 -1.42 -11.688 1 96.62 140 TYR B N 1
ATOM 2524 C CA . TYR B 1 140 ? 8.398 -1.784 -12.805 1 96.62 140 TYR B CA 1
ATOM 2525 C C . TYR B 1 140 ? 8.375 -3.291 -13.039 1 96.62 140 TYR B C 1
ATOM 2527 O O . TYR B 1 140 ? 8.242 -3.744 -14.18 1 96.62 140 TYR B O 1
ATOM 2535 N N . ILE B 1 141 ? 8.5 -3.988 -11.969 1 96.25 141 ILE B N 1
ATOM 2536 C CA . ILE B 1 141 ? 8.508 -5.445 -12.062 1 96.25 141 ILE B CA 1
ATOM 2537 C C . ILE B 1 141 ? 7.176 -5.938 -12.617 1 96.25 141 ILE B C 1
ATOM 2539 O O . ILE B 1 141 ? 7.145 -6.773 -13.523 1 96.25 141 ILE B O 1
ATOM 2543 N N . MET B 1 142 ? 6.109 -5.414 -12.109 1 96 142 MET B N 1
ATOM 2544 C CA . MET B 1 142 ? 4.781 -5.793 -12.578 1 96 142 MET B CA 1
ATOM 2545 C C . MET B 1 142 ? 4.605 -5.426 -14.047 1 96 142 MET B C 1
ATOM 2547 O O . MET B 1 142 ? 3.986 -6.172 -14.812 1 96 142 MET B O 1
ATOM 2551 N N . TRP B 1 143 ? 5.082 -4.332 -14.383 1 96.56 143 TRP B N 1
ATOM 2552 C CA . TRP B 1 143 ? 5.023 -3.898 -15.773 1 96.56 143 TRP B CA 1
ATOM 2553 C C . TRP B 1 143 ? 5.719 -4.902 -16.688 1 96.56 143 TRP B C 1
ATOM 2555 O O . TRP B 1 143 ? 5.195 -5.254 -17.75 1 96.56 143 TRP B O 1
ATOM 2565 N N . GLN B 1 144 ? 6.91 -5.32 -16.266 1 96.06 144 GLN B N 1
ATOM 2566 C CA . GLN B 1 144 ? 7.676 -6.266 -17.062 1 96.06 144 GLN B CA 1
ATOM 2567 C C . GLN B 1 144 ? 6.914 -7.574 -17.25 1 96.06 144 GLN B C 1
ATOM 2569 O O . GLN B 1 144 ? 7.086 -8.266 -18.25 1 96.06 144 GLN B O 1
ATOM 2574 N N . CYS B 1 145 ? 6.055 -7.914 -16.312 1 96 145 CYS B N 1
ATOM 2575 C CA . CYS B 1 145 ? 5.348 -9.188 -16.359 1 96 145 CYS B CA 1
ATOM 2576 C C . CYS B 1 145 ? 3.855 -8.977 -16.578 1 96 145 CYS B C 1
ATOM 2578 O O . CYS B 1 145 ? 3.047 -9.852 -16.281 1 96 145 CYS B O 1
ATOM 2580 N N . ARG B 1 146 ? 3.451 -7.891 -17.094 1 95.31 146 ARG B N 1
ATOM 2581 C CA . ARG B 1 146 ? 2.059 -7.453 -17.156 1 95.31 146 ARG B CA 1
ATOM 2582 C C . ARG B 1 146 ? 1.219 -8.398 -18 1 95.31 146 ARG B C 1
ATOM 2584 O O . ARG B 1 146 ? -0.006 -8.438 -17.875 1 95.31 146 ARG B O 1
ATOM 2591 N N . ASP B 1 147 ? 1.831 -9.227 -18.797 1 95.25 147 ASP B N 1
ATOM 2592 C CA . ASP B 1 147 ? 1.088 -10.172 -19.625 1 95.25 147 ASP B CA 1
ATOM 2593 C C . ASP B 1 147 ? 0.907 -11.508 -18.906 1 95.25 147 ASP B C 1
ATOM 2595 O O . ASP B 1 147 ? 0.156 -12.375 -19.375 1 95.25 147 ASP B O 1
ATOM 2599 N N . GLU B 1 148 ? 1.567 -11.641 -17.766 1 96.44 148 GLU B N 1
ATOM 2600 C CA . GLU B 1 148 ? 1.564 -12.922 -17.062 1 96.44 148 GLU B CA 1
ATOM 2601 C C . GLU B 1 148 ? 0.887 -12.797 -15.703 1 96.44 148 GLU B C 1
ATOM 2603 O O . GLU B 1 148 ? 0.448 -13.805 -15.133 1 96.44 148 GLU B O 1
ATOM 2608 N N . GLN B 1 149 ? 0.875 -11.578 -15.172 1 95.38 149 GLN B N 1
ATOM 2609 C CA . GLN B 1 149 ? 0.275 -11.258 -13.883 1 95.38 149 GLN B CA 1
ATOM 2610 C C . GLN B 1 149 ? -0.545 -9.977 -13.969 1 95.38 149 GLN B C 1
ATOM 2612 O O . GLN B 1 149 ? -0.06 -8.953 -14.453 1 95.38 149 GLN B O 1
ATOM 2617 N N . ARG B 1 150 ? -1.728 -10.023 -13.477 1 95.5 150 ARG B N 1
ATOM 2618 C CA . ARG B 1 150 ? -2.588 -8.844 -13.492 1 95.5 150 ARG B CA 1
ATOM 2619 C C . ARG B 1 150 ? -3.248 -8.625 -12.133 1 95.5 150 ARG B C 1
ATOM 2621 O O . ARG B 1 150 ? -3.465 -9.586 -11.383 1 95.5 150 ARG B O 1
ATOM 2628 N N . ILE B 1 151 ? -3.537 -7.398 -11.891 1 92.69 151 ILE B N 1
ATOM 2629 C CA . ILE B 1 151 ? -4.305 -7.055 -10.695 1 92.69 151 ILE B CA 1
ATOM 2630 C C . ILE B 1 151 ? -5.777 -7.402 -10.914 1 92.69 151 ILE B C 1
ATOM 2632 O O . ILE B 1 151 ? -6.367 -7.023 -11.93 1 92.69 151 ILE B O 1
ATOM 2636 N N . GLY B 1 152 ? -6.32 -8.148 -9.984 1 91.56 152 GLY B N 1
ATOM 2637 C CA . GLY B 1 152 ? -7.691 -8.602 -10.117 1 91.56 152 GLY B CA 1
ATOM 2638 C C . GLY B 1 152 ? -8.703 -7.473 -10.109 1 91.56 152 GLY B C 1
ATOM 2639 O O . GLY B 1 152 ? -8.711 -6.645 -9.195 1 91.56 152 GLY B O 1
ATOM 2640 N N . GLY B 1 153 ? -9.562 -7.449 -11.117 1 86 153 GLY B N 1
ATOM 2641 C CA . GLY B 1 153 ? -10.672 -6.516 -11.133 1 86 153 GLY B CA 1
ATOM 2642 C C . GLY B 1 153 ? -10.312 -5.164 -11.719 1 86 153 GLY B C 1
ATOM 2643 O O . GLY B 1 153 ? -11.172 -4.301 -11.883 1 86 153 GLY B O 1
ATOM 2644 N N . MET B 1 154 ? -9.133 -4.914 -12.008 1 89.62 154 MET B N 1
ATOM 2645 C CA . MET B 1 154 ? -8.711 -3.66 -12.633 1 89.62 154 MET B CA 1
ATOM 2646 C C . MET B 1 154 ? -8.703 -3.781 -14.148 1 89.62 154 MET B C 1
ATOM 2648 O O . MET B 1 154 ? -8.039 -4.66 -14.703 1 89.62 154 MET B O 1
ATOM 2652 N N . PRO B 1 155 ? -9.477 -2.873 -14.766 1 92.06 155 PRO B N 1
ATOM 2653 C CA . PRO B 1 155 ? -9.398 -2.934 -16.219 1 92.06 155 PRO B CA 1
ATOM 2654 C C . PRO B 1 155 ? -7.969 -2.838 -16.75 1 92.06 155 PRO B C 1
ATOM 2656 O O . PRO B 1 155 ? -7.168 -2.062 -16.219 1 92.06 155 PRO B O 1
ATOM 2659 N N . ILE B 1 156 ? -7.715 -3.574 -17.734 1 93.75 156 ILE B N 1
ATOM 2660 C CA . ILE B 1 156 ? -6.363 -3.727 -18.25 1 93.75 156 ILE B CA 1
ATOM 2661 C C . ILE B 1 156 ? -5.801 -2.361 -18.641 1 93.75 156 ILE B C 1
ATOM 2663 O O . ILE B 1 156 ? -4.629 -2.07 -18.391 1 93.75 156 ILE B O 1
ATOM 2667 N N . PHE B 1 157 ? -6.574 -1.522 -19.234 1 92.88 157 PHE B N 1
ATOM 2668 C CA . PHE B 1 157 ? -6.074 -0.228 -19.672 1 92.88 157 PHE B CA 1
ATOM 2669 C C . PHE B 1 157 ? -5.688 0.644 -18.484 1 92.88 157 PHE B C 1
ATOM 2671 O O . PHE B 1 157 ? -4.715 1.396 -18.547 1 92.88 157 PHE B O 1
ATOM 2678 N N . VAL B 1 158 ? -6.449 0.624 -17.406 1 92.88 158 VAL B N 1
ATOM 2679 C CA . VAL B 1 158 ? -6.121 1.361 -16.203 1 92.88 158 VAL B CA 1
ATOM 2680 C C . VAL B 1 158 ? -4.824 0.823 -15.602 1 92.88 158 VAL B C 1
ATOM 2682 O O . VAL B 1 158 ? -3.918 1.594 -15.273 1 92.88 158 VAL B O 1
ATOM 2685 N N . GLU B 1 159 ? -4.766 -0.465 -15.461 1 94.69 159 GLU B N 1
ATOM 2686 C CA . GLU B 1 159 ? -3.568 -1.113 -14.93 1 94.69 159 GLU B CA 1
ATOM 2687 C C . GLU B 1 159 ? -2.334 -0.753 -15.758 1 94.69 159 GLU B C 1
ATOM 2689 O O . GLU B 1 159 ? -1.281 -0.436 -15.195 1 94.69 159 GLU B O 1
ATOM 2694 N N . ASN B 1 160 ? -2.492 -0.837 -17.062 1 96.06 160 ASN B N 1
ATOM 2695 C CA . ASN B 1 160 ? -1.365 -0.524 -17.938 1 96.06 160 ASN B CA 1
ATOM 2696 C C . ASN B 1 160 ? -0.902 0.918 -17.766 1 96.06 160 ASN B C 1
ATOM 2698 O O . ASN B 1 160 ? 0.3 1.192 -17.75 1 96.06 160 ASN B O 1
ATOM 2702 N N . LEU B 1 161 ? -1.825 1.771 -17.625 1 95.06 161 LEU B N 1
ATOM 2703 C CA . LEU B 1 161 ? -1.453 3.166 -17.406 1 95.06 161 LEU B CA 1
ATOM 2704 C C . LEU B 1 161 ? -0.733 3.34 -16.078 1 95.06 161 LEU B C 1
ATOM 2706 O O . LEU B 1 161 ? 0.3 4.008 -16 1 95.06 161 LEU B O 1
ATOM 2710 N N . LEU B 1 162 ? -1.245 2.791 -15.047 1 95.06 162 LEU B N 1
ATOM 2711 C CA . LEU B 1 162 ? -0.628 2.889 -13.727 1 95.06 162 LEU B CA 1
ATOM 2712 C C . LEU B 1 162 ? 0.768 2.273 -13.734 1 95.06 162 LEU B C 1
ATOM 2714 O O . LEU B 1 162 ? 1.742 2.932 -13.367 1 95.06 162 LEU B O 1
ATOM 2718 N N . LEU B 1 163 ? 0.833 1.059 -14.211 1 96.38 163 LEU B N 1
ATOM 2719 C CA . LEU B 1 163 ? 2.104 0.341 -14.195 1 96.38 163 LEU B CA 1
ATOM 2720 C C . LEU B 1 163 ? 3.105 0.982 -15.148 1 96.38 163 LEU B C 1
ATOM 2722 O O . LEU B 1 163 ? 4.297 1.059 -14.844 1 96.38 163 LEU B 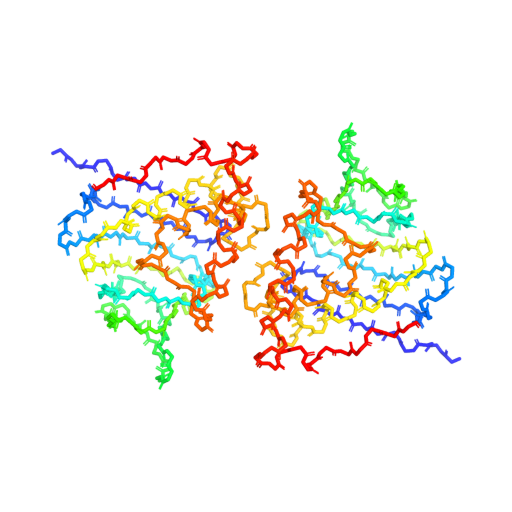O 1
ATOM 2726 N N . GLY B 1 164 ? 2.576 1.354 -16.312 1 96.5 164 GLY B N 1
ATOM 2727 C CA . GLY B 1 164 ? 3.457 2.039 -17.234 1 96.5 164 GLY B CA 1
ATOM 2728 C C . GLY B 1 164 ? 4.066 3.305 -16.672 1 96.5 164 GLY B C 1
ATOM 2729 O O . GLY B 1 164 ? 5.258 3.561 -16.844 1 96.5 164 GLY B O 1
ATOM 2730 N N . THR B 1 165 ? 3.266 4.09 -16.016 1 95.06 165 THR B N 1
ATOM 2731 C CA . THR B 1 165 ? 3.732 5.32 -15.391 1 95.06 165 THR B CA 1
ATOM 2732 C C . THR B 1 165 ? 4.754 5.016 -14.297 1 95.06 165 THR B C 1
ATOM 2734 O O . THR B 1 165 ? 5.816 5.645 -14.242 1 95.06 165 THR B O 1
ATOM 2737 N N . LEU B 1 166 ? 4.508 4.062 -13.477 1 94.31 166 LEU B N 1
ATOM 2738 C CA . LEU B 1 166 ? 5.426 3.689 -12.406 1 94.31 166 LEU B CA 1
ATOM 2739 C C . LEU B 1 166 ? 6.746 3.182 -12.969 1 94.31 166 LEU B C 1
ATOM 2741 O O . LEU B 1 166 ? 7.816 3.512 -12.453 1 94.31 166 LEU B O 1
ATOM 2745 N N . ALA B 1 167 ? 6.609 2.365 -14.023 1 96 167 ALA B N 1
ATOM 2746 C CA . ALA B 1 167 ? 7.809 1.824 -14.648 1 96 167 ALA B CA 1
ATOM 2747 C C . ALA B 1 167 ? 8.672 2.939 -15.242 1 96 167 ALA B C 1
ATOM 2749 O O . ALA B 1 167 ? 9.891 2.932 -15.086 1 96 167 ALA B O 1
ATOM 2750 N N . LEU B 1 168 ? 8.023 3.859 -15.953 1 93.88 168 LEU B N 1
ATOM 2751 C CA . LEU B 1 168 ? 8.742 5.004 -16.5 1 93.88 168 LEU B CA 1
ATOM 2752 C C . LEU B 1 168 ? 9.414 5.801 -15.383 1 93.88 168 LEU B C 1
ATOM 2754 O O . LEU B 1 168 ? 10.586 6.172 -15.5 1 93.88 168 LEU B O 1
ATOM 2758 N N . PHE B 1 169 ? 8.727 6.043 -14.328 1 93.5 169 PHE B N 1
ATOM 2759 C CA . PHE B 1 169 ? 9.266 6.762 -13.18 1 93.5 169 PHE B CA 1
ATOM 2760 C C . PHE B 1 169 ? 10.477 6.035 -12.602 1 93.5 169 PHE B C 1
ATOM 2762 O O . PHE B 1 169 ? 11.484 6.656 -12.281 1 93.5 169 PHE B O 1
ATOM 2769 N N . ALA B 1 170 ? 10.336 4.73 -12.461 1 95.38 170 ALA B N 1
ATOM 2770 C CA . ALA B 1 170 ? 11.438 3.93 -11.945 1 95.38 170 ALA B CA 1
ATOM 2771 C C . ALA B 1 170 ? 12.672 4.047 -12.836 1 95.38 170 ALA B C 1
ATOM 2773 O O . ALA B 1 170 ? 13.797 4.121 -12.352 1 95.38 170 ALA B O 1
ATOM 2774 N N . LYS B 1 171 ? 12.492 4.023 -14.102 1 94.75 171 LYS B N 1
ATOM 2775 C CA . LYS B 1 171 ? 13.594 4.133 -15.055 1 94.75 171 LYS B CA 1
ATOM 2776 C C . LYS B 1 171 ? 14.258 5.504 -14.969 1 94.75 171 LYS B C 1
ATOM 2778 O O . LYS B 1 171 ? 15.484 5.602 -14.875 1 94.75 171 LYS B O 1
ATOM 2783 N N . ILE B 1 172 ? 13.43 6.539 -14.906 1 92.12 172 ILE B N 1
ATOM 2784 C CA . ILE B 1 172 ? 13.953 7.898 -14.961 1 92.12 172 ILE B CA 1
ATOM 2785 C C . ILE B 1 172 ? 14.703 8.219 -13.672 1 92.12 172 ILE B C 1
ATOM 2787 O O . ILE B 1 172 ? 15.672 8.977 -13.68 1 92.12 172 ILE B O 1
ATOM 2791 N N . THR B 1 173 ? 14.344 7.637 -12.586 1 92.5 173 THR B N 1
ATOM 2792 C CA . THR B 1 173 ? 14.969 7.926 -11.305 1 92.5 173 THR B CA 1
ATOM 2793 C C . THR B 1 173 ? 16.109 6.953 -11.023 1 92.5 173 THR B C 1
ATOM 2795 O O . THR B 1 173 ? 16.75 7.023 -9.969 1 92.5 173 THR B O 1
ATOM 2798 N N . GLY B 1 174 ? 16.297 5.953 -11.844 1 94.38 174 GLY B N 1
ATOM 2799 C CA . GLY B 1 174 ? 17.375 4.996 -11.688 1 94.38 174 GLY B CA 1
ATOM 2800 C C . GLY B 1 174 ? 17.016 3.836 -10.773 1 94.38 174 GLY B C 1
ATOM 2801 O O . GLY B 1 174 ? 17.828 2.939 -10.547 1 94.38 174 GLY B O 1
ATOM 2802 N N . ARG B 1 175 ? 15.852 3.799 -10.312 1 93.62 175 ARG B N 1
ATOM 2803 C CA . ARG B 1 175 ? 15.406 2.771 -9.375 1 93.62 175 ARG B CA 1
ATOM 2804 C C . ARG B 1 175 ? 15.242 1.427 -10.07 1 93.62 175 ARG B C 1
ATOM 2806 O O . ARG B 1 175 ? 15.305 0.376 -9.43 1 93.62 175 ARG B O 1
ATOM 2813 N N . ALA B 1 176 ? 15.023 1.439 -11.352 1 95.81 176 ALA B N 1
ATOM 2814 C CA . ALA B 1 176 ? 14.875 0.205 -12.117 1 95.81 176 ALA B CA 1
ATOM 2815 C C . ALA B 1 176 ? 16.203 -0.531 -12.234 1 95.81 176 ALA B C 1
ATOM 2817 O O . ALA B 1 176 ? 16.234 -1.711 -12.594 1 95.81 176 ALA B O 1
ATOM 2818 N N . LYS B 1 177 ? 17.312 0.134 -11.922 1 94.81 177 LYS B N 1
ATOM 2819 C CA . LYS B 1 177 ? 18.641 -0.44 -12.117 1 94.81 177 LYS B CA 1
ATOM 2820 C C . LYS B 1 177 ? 18.906 -1.571 -11.133 1 94.81 177 LYS B C 1
ATOM 2822 O O . LYS B 1 177 ? 19.719 -2.453 -11.391 1 94.81 177 LYS B O 1
ATOM 2827 N N . SER B 1 178 ? 18.25 -1.507 -10.055 1 93 178 SER B N 1
ATOM 2828 C CA . SER B 1 178 ? 18.453 -2.529 -9.039 1 93 178 SER B CA 1
ATOM 2829 C C . SER B 1 178 ? 17.734 -3.826 -9.398 1 93 178 SER B C 1
ATOM 2831 O O . SER B 1 178 ? 17.953 -4.859 -8.758 1 93 178 SER B O 1
ATOM 2833 N N . ILE B 1 179 ? 16.906 -3.793 -10.367 1 95.56 179 ILE B N 1
ATOM 2834 C CA . ILE B 1 179 ? 16.125 -4.949 -10.789 1 95.56 179 ILE B CA 1
ATOM 2835 C C . ILE B 1 179 ? 16.844 -5.676 -11.922 1 95.56 179 ILE B C 1
ATOM 2837 O O . ILE B 1 179 ? 17.219 -5.059 -12.922 1 95.56 179 ILE B O 1
ATOM 2841 N N . ALA B 1 180 ? 17.047 -6.965 -11.734 1 93.25 180 ALA B N 1
ATOM 2842 C CA . ALA B 1 180 ? 17.703 -7.754 -12.766 1 93.25 180 ALA B CA 1
ATOM 2843 C C . ALA B 1 180 ? 16.875 -7.801 -14.039 1 93.25 180 ALA B C 1
ATOM 2845 O O . ALA B 1 180 ? 15.648 -7.766 -13.992 1 93.25 180 ALA B O 1
ATOM 2846 N N . PRO B 1 181 ? 17.516 -7.852 -15.164 1 91.69 181 PRO B N 1
ATOM 2847 C CA . PRO B 1 181 ? 16.734 -7.996 -16.391 1 91.69 181 PRO B CA 1
ATOM 2848 C C . PRO B 1 181 ? 15.93 -9.289 -16.438 1 91.69 181 PRO B C 1
ATOM 2850 O O . PRO B 1 181 ? 16.391 -10.328 -15.953 1 91.69 181 PRO B O 1
ATOM 2853 N N . LYS B 1 182 ? 14.727 -9.094 -16.875 1 86.5 182 LYS B N 1
ATOM 2854 C CA . LYS B 1 182 ? 13.852 -10.25 -17.062 1 86.5 182 LYS B CA 1
ATOM 2855 C C . LYS B 1 182 ? 14.375 -11.156 -18.172 1 86.5 182 LYS B C 1
ATOM 2857 O O . LYS B 1 182 ? 14.633 -10.695 -19.281 1 86.5 182 LYS B O 1
ATOM 2862 N N . ALA B 1 183 ? 14.922 -12.328 -17.719 1 67.44 183 ALA B N 1
ATOM 2863 C CA . ALA B 1 183 ? 15.516 -13.195 -18.734 1 67.44 183 ALA B CA 1
ATOM 2864 C C . ALA B 1 183 ? 14.477 -13.602 -19.781 1 67.44 183 ALA B C 1
ATOM 2866 O O . ALA B 1 183 ? 13.289 -13.734 -19.469 1 67.44 183 ALA B O 1
ATOM 2867 N N . ASN B 1 184 ? 14.688 -13.539 -21.031 1 61.75 184 ASN B N 1
ATOM 2868 C CA . ASN B 1 184 ? 13.891 -14 -22.172 1 61.75 184 ASN B CA 1
ATOM 2869 C C . ASN B 1 184 ? 13.602 -15.492 -22.078 1 61.75 184 ASN B C 1
ATOM 2871 O O . ASN B 1 184 ? 14.398 -16.25 -21.531 1 61.75 184 ASN B O 1
#

=== Feature glossary ===
Key to the feature types in this record:

— What the protein is —

Primary structure: the covalent order of the twenty standard amino acids along the backbone. Two proteins with the same sequence will (almost always) fold to the same structure; two with 30% identity often share a fold but not the details.

Database cross-references. InterPro integrates a dozen domain/family signature databases into unified entries with residue-range hits. GO terms attach function/process/location labels with evidence codes. CATH codes position the fold in a four-level structural taxonomy. Organism is the NCBI-taxonomy species name.

— Where its atoms are —

The mmCIF block holds the 3D Cartesian coordinates of each backbone atom (N, Cα, C, O) in ångströms. mmCIF is the PDB's canonical archive format — a tagged-loop text representation of the atomic model.

Six rendered views show the 3D structure from the faces of a cube — i.e. along ±x, ±y, ±z. Rendering representation is drawn randomly per protein from cartoon (secondary-structure ribbons), sticks (backbone bonds), or molecular surface; coloring is either N→C rainbow (blue at the N-terminus through red at the C-terminus) or one color per chain.

— Local backbone conformation —

DSSP 8-state secondary structure assigns each residue one of H (α-helix), G (3₁₀-helix), I (π-helix), E (extended β-strand), B (isolated β-bridge), T (hydrogen-bonded turn), S (bend), or '-' (coil). The assignment is computed from backbone hydrogen-bond geometry via the Kabsch–Sander algorithm.

P-SEA three-state annotation labels each residue as helix, strand, or coil based purely on the geometry of the Cα trace. It serves as a fallback when the full backbone (and thus DSSP) is unavailable.

The φ/ψ torsion pair specifies the backbone conformation at each residue. φ rotates about the N–Cα bond, ψ about the Cα–C bond. Steric clashes forbid most of the (φ, ψ) plane — the allowed regions (α-helix basin, β-sheet basin, left-handed helix) are the Ramachandran-allowed regions.

— Global shape and packing —

The geometric summary reports three shape descriptors. Rg (radius of gyration) measures how spread out the Cα atoms are about their centre of mass; compact globular proteins have small Rg, elongated or unfolded ones large. Cα contacts (<8 Å, |i−j|>4) count long-range residue pairs in spatial proximity — high for tightly packed folds, near zero for rods or random coil. The bounding-box extents give the protein's footprint along x, y, z in Å.

Accessible surface area quantifies burial. A residue with SASA near zero is packed into the hydrophobic core; one with SASA >100 Å² sits on the surface. Computed here via the Shrake–Rupley numerical algorithm with a 1.4 Å probe.

Plot images: a contact map (which residues are close in 3D, as an N×N binary image), a Ramachandran scatter (backbone torsion angles, revealing secondary-structure composition at a glance), and — for AlphaFold structures — a PAE heatmap (pairwise prediction confidence).

— Structural neighborhood —

The Foldseek 3Di string encodes local tertiary geometry as a 20-letter alphabet — one character per residue — derived from the relative positions of nearby Cα atoms. Unlike the amino-acid sequence, 3Di is a direct function of the 3D structure, so two proteins with the same fold have similar 3Di strings even at low sequence identity.

Nearest PDB neighbors are the top structural matches found by Foldseek when searching this structure against the entire Protein Data Bank. Each hit reports a TM-score (0 to 1; >0.5 almost always implies the same fold) and an E-value. These are *structural* homologs — they may share no detectable sequence similarity.

— Confidence and disorder —

For AlphaFold models, the B-factor field carries pLDDT — the model's own estimate of local accuracy on a 0–100 scale. Regions with pLDDT<50 should be treated as essentially unmodeled; they often correspond to intrinsically disordered segments.

B-factor (Debye–Waller factor) reflects atomic displacement in the crystal lattice. It is an experimental observable (units Å²), not a prediction; low values mean the atom is pinned down, high values mean it moves or is heterogeneous across the crystal.

Predicted aligned error is AlphaFold's pairwise confidence. Unlike pLDDT (per-residue), PAE is per-residue-pair and captures whether two parts of the structure are correctly placed relative to each other. Units are ångströms of expected positional error.